Protein AF-A0A6N4X894-F1 (afdb_monomer_lite)

Foldseek 3Di:
DDKDKDQWDKDDDPLVVVDQIWIWMDINNRIDTDRPPLSVDSDPVVSVVVRVVVSVVVRVCVVVVDDVPVPPLPQPFDAPLVLLVQLLVLVVVPDDPVVNVVLVVLSVLLQVLCVVVVSRPPTLVNAALVNVVVSLVVSCVVVVDDPVVSVSSLVSLLSSLVSSCVVSSPPRSVNSVDDDPDDDDVVVVVVVVVVVVVVVVVVVVVVVVVD

Structure (mmCIF, N/CA/C/O backbone):
data_AF-A0A6N4X894-F1
#
_entry.id   AF-A0A6N4X894-F1
#
loop_
_atom_site.group_PDB
_atom_site.id
_atom_site.type_symbol
_atom_site.label_atom_id
_atom_site.label_alt_id
_atom_site.label_comp_id
_atom_site.label_asym_id
_atom_site.label_entity_id
_atom_site.label_seq_id
_atom_site.pdbx_PDB_ins_code
_atom_site.Cartn_x
_atom_site.Cartn_y
_atom_site.Cartn_z
_atom_site.occupancy
_atom_site.B_iso_or_equiv
_atom_site.auth_seq_id
_atom_site.auth_comp_id
_atom_site.auth_asym_id
_atom_site.auth_atom_id
_atom_site.pdbx_PDB_model_num
ATOM 1 N N . MET A 1 1 ? 12.050 -27.276 -8.556 1.00 59.62 1 MET A N 1
ATOM 2 C CA . MET A 1 1 ? 11.808 -27.090 -10.006 1.00 59.62 1 MET A CA 1
ATOM 3 C C . MET A 1 1 ? 12.833 -26.094 -10.519 1.00 59.62 1 MET A C 1
ATOM 5 O O . MET A 1 1 ? 13.038 -25.090 -9.848 1.00 59.62 1 MET A O 1
ATOM 9 N N . LYS A 1 2 ? 13.526 -26.376 -11.628 1.00 77.88 2 LYS A N 1
ATOM 10 C CA . LYS A 1 2 ? 14.445 -25.399 -12.234 1.00 77.88 2 LYS A CA 1
ATOM 11 C C . LYS A 1 2 ? 13.613 -24.365 -12.995 1.00 77.88 2 LYS A C 1
ATOM 13 O O . LYS A 1 2 ? 12.716 -24.753 -13.738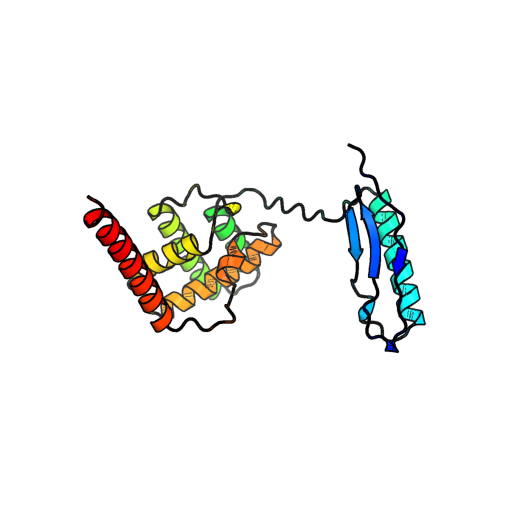 1.00 77.88 2 LYS A O 1
ATOM 18 N N . ASN A 1 3 ? 13.887 -23.079 -12.785 1.00 86.75 3 ASN A N 1
ATOM 19 C CA . ASN A 1 3 ? 13.256 -22.021 -13.571 1.00 86.75 3 ASN A CA 1
ATOM 20 C C . ASN A 1 3 ? 13.741 -22.108 -15.025 1.00 86.75 3 ASN A C 1
ATOM 22 O O . ASN A 1 3 ? 14.925 -22.343 -15.260 1.00 86.75 3 ASN A O 1
ATOM 26 N N . SER A 1 4 ? 12.841 -21.906 -15.984 1.00 91.25 4 SER A N 1
ATOM 27 C CA . SER A 1 4 ? 13.147 -21.842 -17.413 1.00 91.25 4 SER A CA 1
ATOM 28 C C . SER A 1 4 ? 12.850 -20.448 -17.953 1.00 91.25 4 SER A C 1
ATOM 30 O O . SER A 1 4 ? 11.891 -19.798 -17.537 1.00 91.25 4 SER A O 1
ATOM 32 N N . TRP A 1 5 ? 13.669 -19.955 -18.878 1.00 95.06 5 TRP A N 1
ATOM 33 C CA . TRP A 1 5 ? 13.462 -18.640 -19.476 1.00 95.06 5 TRP A CA 1
ATOM 34 C C . TRP A 1 5 ? 14.029 -18.555 -20.894 1.00 95.06 5 TRP A C 1
ATOM 36 O O . TRP A 1 5 ? 14.842 -19.381 -21.299 1.00 95.06 5 TRP A O 1
ATOM 46 N N . THR A 1 6 ? 13.563 -17.572 -21.668 1.00 95.50 6 THR A N 1
ATOM 47 C CA . THR A 1 6 ? 14.071 -17.282 -23.020 1.00 95.50 6 THR A CA 1
ATOM 48 C C . THR A 1 6 ? 14.973 -16.058 -23.011 1.00 95.50 6 THR A C 1
ATOM 50 O O . THR A 1 6 ? 14.754 -15.144 -22.221 1.00 95.50 6 THR A O 1
ATOM 53 N N . ILE A 1 7 ? 15.909 -15.984 -23.956 1.00 95.62 7 ILE A N 1
ATOM 54 C CA . ILE A 1 7 ? 16.779 -14.814 -24.140 1.00 95.62 7 ILE A CA 1
ATOM 55 C C . ILE A 1 7 ? 15.919 -13.543 -24.315 1.00 95.62 7 ILE A C 1
ATOM 57 O O . ILE A 1 7 ? 15.027 -13.554 -25.173 1.00 95.62 7 ILE A O 1
ATOM 61 N N . PRO A 1 8 ? 16.149 -12.479 -23.519 1.00 96.50 8 PRO A N 1
ATOM 62 C CA . PRO A 1 8 ? 15.481 -11.192 -23.683 1.00 96.50 8 PRO A CA 1
ATOM 63 C C . PRO A 1 8 ? 15.699 -10.575 -25.061 1.00 96.50 8 PRO A C 1
ATOM 65 O O . PRO A 1 8 ? 16.804 -10.591 -25.594 1.00 96.50 8 PRO A O 1
ATOM 68 N N . LYS A 1 9 ? 14.625 -10.037 -25.643 1.00 96.62 9 LYS A N 1
ATOM 69 C CA . LYS A 1 9 ? 14.620 -9.439 -26.983 1.00 96.62 9 LYS A CA 1
ATOM 70 C C . LYS A 1 9 ? 13.983 -8.061 -26.955 1.00 96.62 9 LYS A C 1
ATOM 72 O O . LYS A 1 9 ? 12.946 -7.862 -26.322 1.00 96.62 9 LYS A O 1
ATOM 77 N N . VAL A 1 10 ? 14.572 -7.126 -27.689 1.00 96.31 10 VAL A N 1
ATOM 78 C CA . VAL A 1 10 ? 14.024 -5.780 -27.866 1.00 96.31 10 VAL A CA 1
ATOM 79 C C . VAL A 1 10 ? 12.897 -5.815 -28.895 1.00 96.31 10 VAL A C 1
ATOM 81 O O . VAL A 1 10 ? 13.019 -6.415 -29.963 1.00 96.31 10 VAL A O 1
ATOM 84 N N . LYS A 1 11 ? 11.784 -5.154 -28.579 1.00 95.06 11 LYS A N 1
ATOM 85 C CA . LYS A 1 11 ? 10.759 -4.775 -29.545 1.00 95.06 11 LYS A CA 1
ATOM 86 C C . LYS A 1 11 ? 10.790 -3.258 -29.710 1.00 95.06 11 LYS A C 1
ATOM 88 O O . LYS A 1 11 ? 10.384 -2.530 -28.804 1.00 95.06 11 LYS A O 1
ATOM 93 N N . SER A 1 12 ? 11.267 -2.818 -30.869 1.00 92.06 12 SER A N 1
ATOM 94 C CA . SER A 1 12 ? 11.297 -1.418 -31.286 1.00 92.06 12 SER A CA 1
ATOM 95 C C . SER A 1 12 ? 10.165 -1.098 -32.267 1.00 92.06 12 SER A C 1
ATOM 97 O O . SER A 1 12 ? 9.583 -1.986 -32.899 1.00 92.06 12 SER A O 1
ATOM 99 N N . TYR A 1 13 ? 9.856 0.192 -32.371 1.00 91.31 13 TYR A N 1
ATOM 100 C CA . TYR A 1 13 ? 8.891 0.769 -33.304 1.00 91.31 13 TYR A CA 1
ATOM 101 C C . TYR A 1 13 ? 9.439 2.094 -33.858 1.00 91.31 13 TYR A C 1
ATOM 103 O O . TYR A 1 13 ? 10.195 2.763 -33.148 1.00 91.31 13 TYR A O 1
ATOM 111 N N . PRO A 1 14 ? 9.052 2.519 -35.074 1.00 88.81 14 PRO A N 1
ATOM 112 C CA . PRO A 1 14 ? 9.381 3.858 -35.560 1.00 88.81 14 PRO A CA 1
ATOM 113 C C . PRO A 1 14 ? 8.863 4.934 -34.596 1.00 88.81 14 PRO A C 1
ATOM 115 O O . PRO A 1 14 ? 7.769 4.785 -34.042 1.00 88.81 14 PRO A O 1
ATOM 118 N N . LEU A 1 15 ? 9.630 6.013 -34.401 1.00 85.62 15 LEU A N 1
ATOM 119 C CA . LEU A 1 15 ? 9.291 7.077 -33.441 1.00 85.62 15 LEU A CA 1
ATOM 120 C C . LEU A 1 15 ? 7.934 7.735 -33.743 1.00 85.62 15 LEU A C 1
ATOM 122 O O . LEU A 1 15 ? 7.209 8.085 -32.819 1.00 85.62 15 LEU A O 1
ATOM 126 N N . GLU A 1 16 ? 7.566 7.803 -35.021 1.00 85.06 16 GLU A N 1
ATOM 127 C CA . GLU A 1 16 ? 6.305 8.364 -35.527 1.00 85.06 16 GLU A CA 1
ATOM 128 C C . GLU A 1 16 ? 5.059 7.589 -35.081 1.00 85.06 16 GLU A C 1
ATOM 130 O O . GLU A 1 16 ? 3.953 8.114 -35.096 1.00 85.06 16 GLU A O 1
ATOM 135 N N . THR A 1 17 ? 5.216 6.322 -34.685 1.00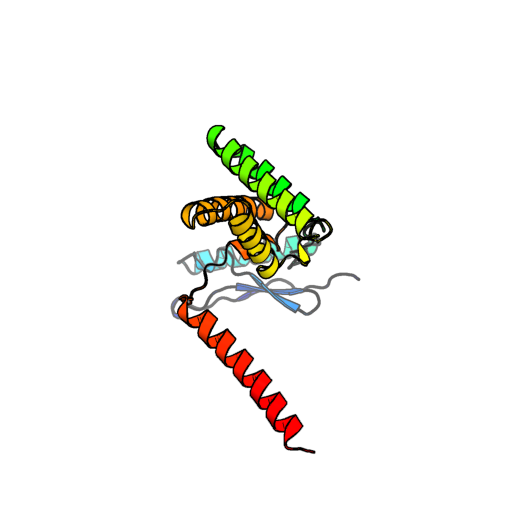 82.88 17 THR A N 1
ATOM 136 C CA . THR A 1 17 ? 4.072 5.459 -34.357 1.00 82.88 17 THR A CA 1
ATOM 137 C C . THR A 1 17 ? 3.569 5.618 -32.922 1.00 82.88 17 THR A C 1
ATOM 139 O O . THR A 1 17 ? 2.608 4.942 -32.561 1.00 82.88 17 THR A O 1
ATOM 142 N N . GLU A 1 18 ? 4.245 6.424 -32.091 1.00 81.38 18 GLU A N 1
ATOM 143 C CA . GLU A 1 18 ? 3.981 6.618 -30.648 1.00 81.38 18 GLU A CA 1
ATOM 144 C C . GLU A 1 18 ? 3.906 5.318 -29.816 1.00 81.38 18 GLU A C 1
ATOM 146 O O . GLU A 1 18 ? 3.523 5.315 -28.645 1.00 81.38 18 GLU A O 1
ATOM 151 N N . LYS A 1 19 ? 4.304 4.177 -30.393 1.00 89.00 19 LYS A N 1
ATOM 152 C CA . LYS A 1 19 ? 4.276 2.881 -29.717 1.00 89.00 19 LYS A CA 1
ATOM 153 C C . LYS A 1 19 ? 5.447 2.759 -28.756 1.00 89.00 19 LYS A C 1
ATOM 155 O O . LYS A 1 19 ? 6.605 2.977 -29.111 1.00 89.00 19 LYS A O 1
ATOM 160 N N . GLU A 1 20 ? 5.138 2.316 -27.543 1.00 91.25 20 GLU A N 1
ATOM 161 C CA . GLU A 1 20 ? 6.144 2.072 -26.516 1.00 91.25 20 GLU A CA 1
ATOM 162 C C . GLU A 1 20 ? 7.044 0.888 -26.882 1.00 91.25 20 GLU A C 1
ATOM 164 O O . GLU A 1 20 ? 6.580 -0.216 -27.182 1.00 91.25 20 GLU A O 1
ATOM 169 N N . TRP A 1 21 ? 8.348 1.110 -26.779 1.00 95.00 21 TRP A N 1
ATOM 170 C CA . TRP A 1 21 ? 9.366 0.079 -26.864 1.00 95.00 21 TRP A CA 1
ATOM 171 C C . TRP A 1 21 ? 9.377 -0.736 -25.576 1.00 95.00 21 TRP A C 1
ATOM 173 O O . TRP A 1 21 ? 9.013 -0.251 -24.496 1.00 95.00 21 TRP A O 1
ATOM 183 N N . TYR A 1 22 ? 9.793 -1.992 -25.690 1.00 94.31 22 TYR A N 1
ATOM 184 C CA . TYR A 1 22 ? 9.926 -2.887 -24.549 1.00 94.31 22 TYR A CA 1
ATOM 185 C C . TYR A 1 22 ? 10.933 -3.995 -24.820 1.00 94.31 22 TYR A C 1
ATOM 187 O O . TYR A 1 22 ? 11.112 -4.435 -25.954 1.00 94.31 22 TYR A O 1
ATOM 195 N N . VAL A 1 23 ? 11.534 -4.501 -23.749 1.00 95.62 23 VAL A N 1
ATOM 196 C CA . VAL A 1 23 ? 12.257 -5.771 -23.765 1.00 95.62 23 VAL A CA 1
ATOM 197 C C . VAL A 1 23 ? 11.308 -6.866 -23.304 1.00 95.62 23 VAL A C 1
ATOM 199 O O . VAL A 1 23 ? 10.625 -6.710 -22.289 1.00 95.62 23 VAL A O 1
ATOM 202 N N . TRP A 1 24 ? 11.243 -7.969 -24.043 1.00 95.50 24 TRP A N 1
ATOM 203 C CA . TRP A 1 24 ? 10.386 -9.100 -23.711 1.00 95.50 24 TRP A CA 1
ATOM 204 C C . TRP A 1 24 ? 11.157 -10.409 -23.604 1.00 95.50 24 TRP A C 1
ATOM 206 O O . TRP A 1 24 ? 12.164 -10.621 -24.274 1.00 95.50 24 TRP A O 1
ATOM 216 N N . PHE A 1 25 ? 10.653 -11.301 -22.759 1.00 95.94 25 PHE A N 1
ATOM 217 C CA . PHE A 1 25 ? 11.127 -12.674 -22.612 1.00 95.94 25 PHE A CA 1
ATOM 218 C C . PHE A 1 25 ? 10.033 -13.533 -21.978 1.00 95.94 25 PHE A C 1
ATOM 220 O O . PHE A 1 25 ? 9.057 -13.014 -21.437 1.00 95.94 25 PHE A O 1
ATOM 227 N N . ARG A 1 26 ? 10.175 -14.856 -22.033 1.00 93.06 26 ARG A N 1
ATOM 228 C CA . ARG A 1 26 ? 9.339 -15.791 -21.280 1.00 93.06 26 ARG A CA 1
ATOM 229 C C . ARG A 1 26 ? 10.087 -16.276 -20.050 1.00 93.06 26 ARG A C 1
ATOM 231 O O . ARG A 1 26 ? 11.270 -16.575 -20.142 1.00 93.06 26 ARG A O 1
ATOM 238 N N . PHE A 1 27 ? 9.383 -16.393 -18.934 1.00 92.81 27 PHE A N 1
ATOM 239 C CA . PHE A 1 27 ? 9.864 -17.002 -17.699 1.00 92.81 27 PHE A CA 1
ATOM 240 C C . PHE A 1 27 ? 8.829 -18.017 -17.220 1.00 92.81 27 PHE A C 1
ATOM 242 O O . PHE A 1 27 ? 7.666 -17.664 -17.033 1.00 92.81 27 PHE A O 1
ATOM 249 N N . ASN A 1 28 ? 9.223 -19.282 -17.083 1.00 91.00 28 ASN A N 1
ATOM 250 C CA . ASN A 1 28 ? 8.347 -20.418 -16.792 1.00 91.00 28 ASN A CA 1
ATOM 251 C C . ASN A 1 28 ? 7.096 -20.440 -17.698 1.00 91.00 28 ASN A C 1
ATOM 253 O O . ASN A 1 28 ? 5.974 -20.622 -17.239 1.00 91.00 28 ASN A O 1
ATOM 257 N N . GLY A 1 29 ? 7.284 -20.173 -18.997 1.00 86.69 29 GLY A N 1
ATOM 258 C CA . GLY A 1 29 ? 6.209 -20.104 -19.997 1.00 86.69 29 GLY A CA 1
ATOM 259 C C . GLY A 1 29 ? 5.428 -18.781 -20.041 1.00 86.69 29 GLY A C 1
ATOM 260 O O . GLY A 1 29 ? 4.788 -18.497 -21.057 1.00 86.69 29 GLY A O 1
ATOM 261 N N . VAL A 1 30 ? 5.537 -17.931 -19.015 1.00 87.31 30 VAL A N 1
ATOM 262 C CA . VAL A 1 30 ? 4.815 -16.653 -18.896 1.00 87.31 30 VAL A CA 1
ATOM 263 C C . VAL A 1 30 ? 5.578 -15.525 -19.584 1.00 87.31 30 VAL A C 1
ATOM 265 O O . VAL A 1 30 ? 6.768 -15.338 -19.345 1.00 87.31 30 VAL A O 1
ATOM 268 N N . LEU A 1 31 ? 4.888 -14.740 -20.411 1.00 92.44 31 LEU A N 1
ATOM 269 C CA . LEU A 1 31 ? 5.467 -13.590 -21.104 1.00 92.44 31 LEU A CA 1
ATOM 270 C C . LEU A 1 31 ? 5.693 -12.410 -20.141 1.00 92.44 31 LEU A C 1
ATOM 272 O O . LEU A 1 31 ? 4.819 -12.068 -19.343 1.00 92.44 31 LEU A O 1
ATOM 276 N N . LYS A 1 32 ? 6.868 -11.786 -20.228 1.00 92.19 32 LYS A N 1
ATOM 277 C CA . LYS A 1 32 ? 7.293 -10.632 -19.431 1.00 92.19 32 LYS A CA 1
ATOM 278 C C . LYS A 1 32 ? 7.678 -9.477 -20.336 1.00 92.19 32 LYS A C 1
ATOM 280 O O . LYS A 1 32 ? 8.275 -9.692 -21.387 1.00 92.19 32 LYS A O 1
ATOM 285 N N . PHE A 1 33 ? 7.354 -8.266 -19.890 1.00 91.94 33 PHE A N 1
ATOM 286 C CA . PHE A 1 33 ? 7.655 -7.015 -20.580 1.00 91.94 33 PHE A CA 1
ATOM 287 C C . PHE A 1 33 ? 8.340 -6.051 -19.616 1.00 91.94 33 PHE A C 1
ATOM 289 O O . PHE A 1 33 ? 7.843 -5.819 -18.514 1.00 91.94 33 PHE A O 1
ATOM 296 N N . VAL A 1 34 ? 9.449 -5.455 -20.043 1.00 88.94 34 VAL A N 1
ATOM 297 C CA . VAL A 1 34 ? 10.184 -4.437 -19.290 1.00 88.94 34 VAL A CA 1
ATOM 298 C C . VAL A 1 34 ? 10.275 -3.180 -20.150 1.00 88.94 34 VAL A C 1
ATOM 300 O O . VAL A 1 34 ? 10.810 -3.215 -21.254 1.00 88.94 34 VAL A O 1
ATOM 303 N N . LYS A 1 35 ? 9.707 -2.077 -19.648 1.00 89.44 35 LYS A N 1
ATOM 304 C CA . LYS A 1 35 ? 9.587 -0.780 -20.349 1.00 89.44 35 LYS A CA 1
ATOM 305 C C . LYS A 1 35 ? 10.410 0.343 -19.708 1.00 89.44 35 LYS A C 1
ATOM 307 O O . LYS A 1 35 ? 10.278 1.507 -20.079 1.00 89.44 35 LYS A O 1
ATOM 312 N N . THR A 1 36 ? 11.170 0.027 -18.665 1.00 80.38 36 THR A N 1
ATOM 313 C CA . THR A 1 36 ? 11.753 1.020 -17.759 1.00 80.38 36 THR A CA 1
ATOM 314 C C . THR A 1 36 ? 12.779 1.893 -18.480 1.00 80.38 36 THR A C 1
ATOM 316 O O . THR A 1 36 ? 13.739 1.375 -19.031 1.00 80.38 36 THR A O 1
ATOM 319 N N . GLY A 1 37 ? 12.590 3.216 -18.453 1.00 79.56 37 GLY A N 1
ATOM 320 C CA . GLY A 1 37 ? 13.583 4.204 -18.904 1.00 79.56 37 GLY A CA 1
ATOM 321 C C . GLY A 1 37 ? 13.645 4.434 -20.417 1.00 79.56 37 GLY A C 1
ATOM 322 O O . GLY A 1 37 ? 13.647 5.586 -20.839 1.00 79.56 37 GLY A O 1
ATOM 323 N N . ILE A 1 38 ? 13.579 3.372 -21.221 1.00 88.81 38 ILE A N 1
ATOM 324 C CA . ILE A 1 38 ? 13.799 3.411 -22.680 1.00 88.81 38 ILE A CA 1
ATOM 325 C C . ILE A 1 38 ? 12.883 4.394 -23.429 1.00 88.81 38 ILE A C 1
ATOM 327 O O . ILE A 1 38 ? 13.331 5.127 -24.301 1.00 88.81 38 ILE A O 1
ATOM 331 N N . ASN A 1 39 ? 11.604 4.493 -23.054 1.00 89.31 39 ASN A N 1
ATOM 332 C CA . ASN A 1 39 ? 10.640 5.340 -23.772 1.00 89.31 39 ASN A CA 1
ATOM 333 C C . ASN A 1 39 ? 10.809 6.848 -23.514 1.00 89.31 39 ASN A C 1
ATOM 335 O O . ASN A 1 39 ? 10.112 7.647 -24.129 1.00 89.31 39 ASN A O 1
ATOM 339 N N . LYS A 1 40 ? 11.720 7.249 -22.617 1.00 90.19 40 LYS A N 1
ATOM 340 C CA . LYS A 1 40 ? 12.027 8.663 -22.345 1.00 90.19 40 LYS A CA 1
ATOM 341 C C . LYS A 1 40 ? 13.093 9.237 -23.280 1.00 90.19 40 LYS A C 1
ATOM 343 O O . LYS A 1 40 ? 13.229 10.452 -23.345 1.00 90.19 40 LYS A O 1
ATOM 348 N N . ILE A 1 41 ? 13.848 8.381 -23.968 1.00 89.06 41 ILE A N 1
ATOM 349 C CA . ILE A 1 41 ? 14.963 8.785 -24.830 1.00 89.06 41 ILE A CA 1
ATOM 350 C C . ILE A 1 41 ? 14.394 9.183 -26.193 1.00 89.06 41 ILE A C 1
ATOM 352 O O . ILE A 1 41 ? 13.836 8.315 -26.857 1.00 89.06 41 ILE A O 1
ATOM 356 N N . PRO A 1 42 ? 14.464 10.447 -26.636 1.00 88.06 42 PRO A N 1
ATOM 357 C CA . PRO A 1 42 ? 13.819 10.880 -27.878 1.00 88.06 42 PRO A CA 1
ATOM 358 C C . PRO A 1 42 ? 14.525 10.353 -29.137 1.00 88.06 42 PRO A C 1
ATOM 360 O O . PRO A 1 42 ? 13.866 10.106 -30.142 1.00 88.06 42 PRO A O 1
ATOM 363 N N . ASN A 1 43 ? 15.844 10.149 -29.079 1.00 94.00 43 ASN A N 1
ATOM 364 C CA . ASN A 1 43 ? 16.654 9.705 -30.208 1.00 94.00 43 ASN A CA 1
ATOM 365 C C . ASN A 1 43 ? 16.506 8.191 -30.444 1.00 94.00 43 ASN A C 1
ATOM 367 O O . ASN A 1 43 ? 16.620 7.397 -29.513 1.00 94.00 43 ASN A O 1
ATOM 371 N N . TYR A 1 44 ? 16.274 7.784 -31.697 1.00 92.12 44 TYR A N 1
ATOM 372 C CA . TYR A 1 44 ? 16.111 6.375 -32.071 1.00 92.12 44 TYR A CA 1
ATOM 373 C C . TYR A 1 44 ? 17.362 5.533 -31.783 1.00 92.12 44 TYR A C 1
ATOM 375 O O . TYR A 1 44 ? 17.244 4.435 -31.242 1.00 92.12 44 TYR A O 1
ATOM 383 N N . SER A 1 45 ? 18.544 6.041 -32.142 1.00 92.25 45 SER A N 1
ATOM 384 C CA . SER A 1 45 ? 19.814 5.321 -32.003 1.00 92.25 45 SER A CA 1
ATOM 385 C C . SER A 1 45 ? 20.152 5.097 -30.533 1.00 92.25 45 SER A C 1
ATOM 387 O O . SER A 1 45 ? 20.374 3.964 -30.118 1.00 92.25 45 SER A O 1
ATOM 389 N N . GLU A 1 46 ? 20.086 6.160 -29.730 1.00 92.19 46 GLU A N 1
ATOM 390 C CA . GLU A 1 46 ? 20.330 6.095 -28.282 1.00 92.19 46 GLU A CA 1
ATOM 391 C C . GLU A 1 46 ? 19.296 5.203 -27.580 1.00 92.19 46 GLU A C 1
ATOM 393 O O . GLU A 1 46 ? 19.627 4.408 -26.704 1.00 92.19 46 GLU A O 1
ATOM 398 N N . ARG A 1 47 ? 18.022 5.278 -27.996 1.00 93.12 47 ARG A N 1
ATOM 399 C CA . ARG A 1 47 ? 16.961 4.421 -27.451 1.00 93.12 47 ARG A CA 1
ATOM 400 C C . ARG A 1 47 ? 17.212 2.944 -27.762 1.00 93.12 47 ARG A C 1
ATOM 402 O O . ARG A 1 47 ? 16.893 2.091 -26.934 1.00 93.12 47 ARG A O 1
ATOM 409 N N . LEU A 1 48 ? 17.741 2.632 -28.945 1.00 94.12 48 LEU A N 1
ATOM 410 C CA . LEU A 1 48 ? 18.081 1.270 -29.353 1.00 94.12 48 LEU A CA 1
ATOM 411 C C . LEU A 1 48 ? 19.277 0.721 -28.585 1.00 94.12 48 LEU A C 1
ATOM 413 O O . LEU A 1 48 ? 19.218 -0.422 -28.134 1.00 94.12 48 LEU A O 1
ATOM 417 N N . GLU A 1 49 ? 20.312 1.531 -28.396 1.00 92.44 49 GLU A N 1
ATOM 418 C CA . GLU A 1 49 ? 21.468 1.183 -27.573 1.00 92.44 49 GLU A CA 1
ATOM 419 C C . GLU A 1 49 ? 21.042 0.868 -26.132 1.00 92.44 49 GLU A C 1
ATOM 421 O O . GLU A 1 49 ? 21.275 -0.242 -25.650 1.00 92.44 49 GLU A O 1
ATOM 426 N N . GLU A 1 50 ? 20.287 1.767 -25.495 1.00 90.88 50 GLU A N 1
ATOM 427 C CA . GLU A 1 50 ? 19.789 1.571 -24.128 1.00 90.88 50 GLU A CA 1
ATOM 428 C C . GLU A 1 50 ? 18.873 0.339 -24.014 1.00 90.88 50 GLU A C 1
ATOM 430 O O . GLU A 1 50 ? 18.924 -0.417 -23.041 1.00 90.88 50 GLU A O 1
ATOM 435 N N . ALA A 1 51 ? 18.025 0.095 -25.019 1.00 92.00 51 ALA A N 1
ATOM 436 C CA . ALA A 1 51 ? 17.148 -1.071 -25.028 1.00 92.00 51 ALA A CA 1
ATOM 437 C C . ALA A 1 51 ? 17.927 -2.392 -25.149 1.00 92.00 51 ALA A C 1
ATOM 439 O O . ALA A 1 51 ? 17.538 -3.384 -24.523 1.00 92.00 51 ALA A O 1
ATOM 440 N N . ASN A 1 52 ? 19.017 -2.413 -25.920 1.00 93.56 52 ASN A N 1
ATOM 441 C CA . ASN A 1 52 ? 19.897 -3.575 -26.029 1.00 93.56 52 ASN A CA 1
ATOM 442 C C . ASN A 1 52 ? 20.668 -3.813 -24.726 1.00 93.56 52 ASN A C 1
ATOM 444 O O . ASN A 1 52 ? 20.646 -4.935 -24.219 1.00 93.56 52 ASN A O 1
ATOM 448 N N . LEU A 1 53 ? 21.233 -2.762 -24.121 1.00 90.50 53 LEU A N 1
ATOM 449 C CA . LEU A 1 53 ? 21.877 -2.842 -22.804 1.00 90.50 53 LEU A CA 1
ATOM 450 C C . LEU A 1 53 ? 20.915 -3.395 -21.745 1.00 90.50 53 LEU A C 1
ATOM 452 O O . LEU A 1 53 ? 21.260 -4.286 -20.967 1.00 90.50 53 LEU A O 1
ATOM 456 N N . LEU A 1 54 ? 19.658 -2.941 -21.751 1.00 90.38 54 LEU A N 1
ATOM 457 C CA . LEU A 1 54 ? 18.626 -3.463 -20.858 1.00 90.38 54 LEU A CA 1
ATOM 458 C C . LEU A 1 54 ? 18.371 -4.964 -21.077 1.00 90.38 54 LEU A C 1
ATOM 460 O O . LEU A 1 54 ? 18.164 -5.699 -20.108 1.00 90.38 54 LEU A O 1
ATOM 464 N N . ALA A 1 55 ? 18.374 -5.436 -22.326 1.00 93.50 55 ALA A N 1
ATOM 465 C CA . ALA A 1 55 ? 18.209 -6.854 -22.637 1.00 93.50 55 ALA A CA 1
ATOM 466 C C . ALA A 1 55 ? 19.385 -7.703 -22.124 1.00 93.50 55 ALA A C 1
ATOM 468 O O . ALA A 1 55 ? 19.150 -8.774 -21.557 1.00 93.50 55 ALA A O 1
ATOM 469 N N . GLU A 1 56 ? 20.618 -7.211 -22.246 1.00 92.00 56 GLU A N 1
ATOM 470 C CA . GLU A 1 56 ? 21.820 -7.866 -21.718 1.00 92.00 56 GLU A CA 1
ATOM 471 C C . GLU A 1 56 ? 21.808 -7.943 -20.191 1.00 92.00 56 GLU A C 1
ATOM 473 O O . GLU A 1 56 ? 21.970 -9.023 -19.622 1.00 92.00 56 GLU A O 1
ATOM 478 N N . VAL A 1 57 ? 21.500 -6.833 -19.516 1.00 91.00 57 VAL A N 1
ATOM 479 C CA . VAL A 1 57 ? 21.380 -6.793 -18.052 1.00 91.00 57 VAL A CA 1
ATOM 480 C C . VAL A 1 57 ? 20.297 -7.758 -17.561 1.00 91.00 57 VAL A C 1
ATOM 482 O O . VAL A 1 57 ? 20.469 -8.441 -16.550 1.00 91.00 57 VAL A O 1
ATOM 485 N N . LEU A 1 58 ? 19.158 -7.837 -18.256 1.00 90.56 58 LEU A N 1
ATOM 486 C CA . LEU A 1 58 ? 18.094 -8.783 -17.910 1.00 90.56 58 LEU A CA 1
ATOM 487 C C . LEU A 1 58 ? 18.537 -10.233 -18.105 1.00 90.56 58 LEU A C 1
ATOM 489 O O . LEU A 1 58 ? 18.211 -11.073 -17.266 1.00 90.56 58 LEU A O 1
ATOM 493 N N . LYS A 1 59 ? 19.290 -10.524 -19.168 1.00 94.19 59 LYS A N 1
ATOM 494 C CA . LYS A 1 59 ? 19.857 -11.851 -19.420 1.00 94.19 59 LYS A CA 1
ATOM 495 C C . LYS A 1 59 ? 20.810 -12.254 -18.294 1.00 94.19 59 LYS A C 1
ATOM 497 O O . LYS A 1 59 ? 20.601 -13.296 -17.681 1.00 94.19 59 LYS A O 1
ATOM 502 N N . GLU A 1 60 ? 21.772 -11.399 -17.958 1.00 91.19 60 GLU A N 1
ATOM 503 C CA . GLU A 1 60 ? 22.738 -11.652 -16.882 1.00 91.19 60 GLU A CA 1
ATOM 504 C C . GLU A 1 60 ? 22.029 -11.879 -15.536 1.00 91.19 60 GLU A C 1
ATOM 506 O O . GLU A 1 60 ? 22.368 -12.778 -14.766 1.00 91.19 60 GLU A O 1
ATOM 511 N N . ARG A 1 61 ? 20.983 -11.095 -15.246 1.00 87.56 61 ARG A N 1
ATOM 512 C CA . ARG A 1 61 ? 20.167 -11.283 -14.039 1.00 87.56 61 ARG A CA 1
ATOM 513 C C . ARG A 1 61 ? 19.483 -12.646 -14.020 1.00 87.56 61 ARG A C 1
ATOM 515 O O . ARG A 1 61 ? 19.515 -13.315 -12.988 1.00 87.56 61 ARG A O 1
ATOM 522 N N . LEU A 1 62 ? 18.863 -13.055 -15.126 1.00 90.88 62 LEU A N 1
ATOM 523 C CA . LEU A 1 62 ? 18.194 -14.354 -15.244 1.00 90.88 62 LEU A CA 1
ATOM 524 C C . LEU A 1 62 ? 19.180 -15.522 -15.076 1.00 90.88 62 LEU A C 1
ATOM 526 O O . LEU A 1 62 ? 18.851 -16.504 -14.410 1.00 90.88 62 LEU A O 1
ATOM 530 N N . GLU A 1 63 ? 20.397 -15.394 -15.609 1.00 91.25 63 GLU A N 1
ATOM 531 C CA . GLU A 1 63 ? 21.494 -16.357 -15.426 1.00 91.25 63 GLU A CA 1
ATOM 532 C C . GLU A 1 63 ? 21.937 -16.449 -13.961 1.00 91.25 63 GLU A C 1
ATOM 534 O O . GLU A 1 63 ? 22.120 -17.545 -13.435 1.00 91.25 63 GLU A O 1
ATOM 539 N N . LYS A 1 64 ? 21.991 -15.311 -13.258 1.00 88.62 64 LYS A N 1
ATOM 540 C CA . LYS A 1 64 ? 22.248 -15.231 -11.808 1.00 88.62 64 LYS A CA 1
ATOM 541 C C . LYS A 1 64 ? 21.079 -15.715 -10.937 1.00 88.62 64 LYS A C 1
ATOM 543 O O . LYS A 1 64 ? 21.131 -15.594 -9.714 1.00 88.62 64 LYS A O 1
ATOM 548 N N . GLY A 1 65 ? 20.014 -16.254 -11.533 1.00 85.00 65 GLY A N 1
ATOM 549 C CA . GLY A 1 65 ? 18.866 -16.794 -10.806 1.00 85.00 65 GLY A CA 1
ATOM 550 C C . GLY A 1 65 ? 17.851 -15.743 -10.354 1.00 85.00 65 GLY A C 1
ATOM 551 O O . GLY A 1 65 ? 17.025 -16.021 -9.482 1.00 85.00 65 GLY A O 1
ATOM 552 N N . TRP A 1 66 ? 17.873 -14.540 -10.934 1.00 84.38 66 TRP A N 1
ATOM 553 C CA . TRP A 1 66 ? 16.813 -13.559 -10.721 1.00 84.38 66 TRP A CA 1
ATOM 554 C C . TRP A 1 66 ? 15.472 -14.098 -11.229 1.00 84.38 66 TRP A C 1
ATOM 556 O O . TRP A 1 66 ? 15.356 -14.587 -12.352 1.00 84.38 66 TRP A O 1
ATOM 566 N N . VAL A 1 67 ? 14.438 -13.970 -10.399 1.00 84.31 67 VAL A N 1
ATOM 567 C CA . VAL A 1 67 ? 13.062 -14.330 -10.744 1.00 84.31 67 VAL A CA 1
ATOM 568 C C . VAL A 1 67 ? 12.307 -13.040 -11.087 1.00 84.31 67 VAL A C 1
ATOM 570 O O . VAL A 1 67 ? 12.104 -12.201 -10.204 1.00 84.31 67 VAL A O 1
ATOM 573 N N . PRO A 1 68 ? 11.874 -12.841 -12.340 1.00 75.81 68 PRO A N 1
ATOM 574 C CA . PRO A 1 68 ? 10.974 -11.753 -12.686 1.00 75.81 68 PRO A CA 1
ATOM 575 C C . PRO A 1 68 ? 9.650 -11.984 -11.973 1.00 75.81 68 PRO A C 1
ATOM 577 O O . PRO A 1 68 ? 9.118 -13.090 -11.993 1.00 75.81 68 PRO A O 1
ATOM 580 N N . ASP A 1 69 ? 9.129 -10.938 -11.345 1.00 67.94 69 ASP A N 1
ATOM 581 C CA . ASP A 1 69 ? 8.025 -10.996 -10.381 1.00 67.94 69 ASP A CA 1
ATOM 582 C C . ASP A 1 69 ? 8.388 -11.561 -9.001 1.00 67.94 69 ASP A C 1
ATOM 584 O O . ASP A 1 69 ? 7.485 -11.792 -8.195 1.00 67.94 69 ASP A O 1
ATOM 588 N N . ASN A 1 70 ? 9.674 -11.577 -8.618 1.00 47.84 70 ASN A N 1
ATOM 589 C CA . ASN A 1 70 ? 10.055 -11.464 -7.201 1.00 47.84 70 ASN A CA 1
ATOM 590 C C . ASN A 1 70 ? 9.657 -10.088 -6.612 1.00 47.84 70 ASN A C 1
ATOM 592 O O . ASN A 1 70 ? 10.326 -9.536 -5.746 1.00 47.84 70 ASN A O 1
ATOM 596 N N . SER A 1 71 ? 8.462 -9.584 -6.933 1.00 45.00 71 SER A N 1
ATOM 597 C CA . SER A 1 71 ? 7.585 -9.267 -5.823 1.00 45.00 71 SER A CA 1
ATOM 598 C C . SER A 1 71 ? 7.224 -10.595 -5.152 1.00 45.00 71 SER A C 1
ATOM 600 O O . SER A 1 71 ? 6.081 -11.054 -5.182 1.00 45.00 71 SER A O 1
ATOM 602 N N . THR A 1 72 ? 8.180 -11.194 -4.447 1.00 40.44 72 THR A N 1
ATOM 603 C CA . THR A 1 72 ? 7.850 -11.790 -3.171 1.00 40.44 72 THR A CA 1
ATOM 604 C C . THR A 1 72 ? 7.251 -10.637 -2.371 1.00 40.44 72 THR A C 1
ATOM 606 O O . THR A 1 72 ? 7.891 -9.992 -1.552 1.00 40.44 72 THR A O 1
ATOM 609 N N . LYS A 1 73 ? 5.954 -10.378 -2.590 1.00 46.41 73 LYS A N 1
ATOM 610 C CA . LYS A 1 73 ? 5.058 -9.760 -1.619 1.00 46.41 73 LYS A CA 1
ATOM 611 C C . LYS A 1 73 ? 4.873 -10.762 -0.480 1.00 46.41 73 LYS A C 1
ATOM 613 O O . LYS A 1 73 ? 3.760 -10.989 -0.024 1.00 46.41 73 LYS A O 1
ATOM 618 N N . ILE A 1 74 ? 5.964 -11.364 -0.013 1.00 44.72 74 ILE A N 1
ATOM 619 C CA . ILE A 1 74 ? 6.070 -11.877 1.333 1.00 44.72 74 ILE A CA 1
ATOM 620 C C . ILE A 1 74 ? 6.295 -10.612 2.150 1.00 44.72 74 ILE A C 1
ATOM 622 O O . ILE A 1 74 ? 7.386 -10.327 2.631 1.00 44.72 74 ILE A O 1
ATOM 626 N N . GLY A 1 75 ? 5.249 -9.788 2.248 1.00 54.59 75 GLY A N 1
ATOM 627 C CA . GLY A 1 75 ? 5.185 -8.929 3.407 1.00 54.59 75 GLY A CA 1
ATOM 628 C C . GLY A 1 75 ? 5.227 -9.883 4.580 1.00 54.59 75 GLY A C 1
ATOM 629 O O . GLY A 1 75 ? 4.426 -10.819 4.621 1.00 54.59 75 GLY A O 1
ATOM 630 N N . LYS A 1 76 ? 6.220 -9.712 5.454 1.00 58.47 76 LYS A N 1
ATOM 631 C CA . LYS A 1 76 ? 6.312 -10.453 6.708 1.00 58.47 76 LYS A CA 1
ATOM 632 C C . LYS A 1 76 ? 4.901 -10.509 7.292 1.00 58.47 76 LYS A C 1
ATOM 634 O O . LYS A 1 76 ? 4.296 -9.455 7.500 1.00 58.47 76 LYS A O 1
ATOM 639 N N . SER A 1 77 ? 4.349 -11.716 7.446 1.00 67.75 77 SER A N 1
ATOM 640 C CA . SER A 1 77 ? 3.035 -11.875 8.066 1.00 67.75 77 SER A CA 1
ATOM 641 C C . SER A 1 77 ? 3.166 -11.328 9.477 1.00 67.75 77 SER A C 1
ATOM 643 O O . SER A 1 77 ? 3.874 -11.895 10.306 1.00 67.75 77 SER A O 1
ATOM 645 N N . CYS A 1 78 ? 2.586 -10.160 9.704 1.00 79.75 78 CYS A N 1
ATOM 646 C CA . CYS A 1 78 ? 2.646 -9.464 10.973 1.00 79.75 78 CYS A CA 1
ATOM 647 C C . CYS A 1 78 ? 1.249 -9.001 11.354 1.00 79.75 78 CYS A C 1
ATOM 649 O O . CYS A 1 78 ? 0.333 -8.903 10.520 1.00 79.75 78 CYS A O 1
ATOM 651 N N . ARG A 1 79 ? 1.084 -8.727 12.641 1.00 89.12 79 ARG A N 1
ATOM 652 C CA . ARG A 1 79 ? -0.173 -8.203 13.165 1.00 89.12 79 ARG A CA 1
ATOM 653 C C . ARG A 1 79 ? -0.313 -6.734 12.795 1.00 89.12 79 ARG A C 1
ATOM 655 O O . ARG A 1 79 ? 0.672 -6.015 12.629 1.00 89.12 79 ARG A O 1
ATOM 662 N N . VAL A 1 80 ? -1.551 -6.257 12.708 1.00 87.25 80 VAL A N 1
ATOM 663 C CA . VAL A 1 80 ? -1.833 -4.848 12.374 1.00 87.25 80 VAL A CA 1
ATOM 664 C C . VAL A 1 80 ? -1.141 -3.890 13.349 1.00 87.25 80 VAL A C 1
ATOM 666 O O . VAL A 1 80 ? -0.566 -2.895 12.915 1.00 87.25 80 VAL A O 1
ATOM 669 N N . ILE A 1 81 ? -1.129 -4.219 14.645 1.00 90.75 81 ILE A N 1
ATOM 670 C CA . ILE A 1 81 ? -0.449 -3.424 15.681 1.00 90.75 81 ILE A CA 1
ATOM 671 C C . ILE A 1 81 ? 1.052 -3.310 15.389 1.00 90.75 81 ILE A C 1
ATOM 673 O O . ILE A 1 81 ? 1.604 -2.216 15.437 1.00 90.75 81 ILE A O 1
ATOM 677 N N . GLU A 1 82 ? 1.703 -4.419 15.040 1.00 88.19 82 GLU A N 1
ATOM 678 C CA . GLU A 1 82 ? 3.143 -4.453 14.757 1.00 88.19 82 GLU A CA 1
ATOM 679 C C . GLU A 1 82 ? 3.489 -3.598 13.537 1.00 88.19 82 GLU A C 1
ATOM 681 O O . GLU A 1 82 ? 4.449 -2.830 13.571 1.00 88.19 82 GLU A O 1
ATOM 686 N N . ALA A 1 83 ? 2.677 -3.670 12.479 1.00 87.56 83 ALA A N 1
ATOM 687 C CA . ALA A 1 83 ? 2.871 -2.845 11.290 1.00 87.56 83 ALA A CA 1
ATOM 688 C C . ALA A 1 83 ? 2.697 -1.347 11.568 1.00 87.56 83 ALA A C 1
ATOM 690 O O . ALA A 1 83 ? 3.458 -0.535 11.039 1.00 87.56 83 ALA A O 1
ATOM 691 N N . VAL A 1 84 ? 1.714 -0.971 12.391 1.00 88.56 84 VAL A N 1
ATOM 692 C CA . VAL A 1 84 ? 1.491 0.432 12.770 1.00 88.56 84 VAL A CA 1
ATOM 693 C C . VAL A 1 84 ? 2.651 0.949 13.621 1.00 88.56 84 VAL A C 1
ATOM 695 O O . VAL A 1 84 ? 3.181 2.018 13.318 1.00 88.56 84 VAL A O 1
ATOM 698 N N . SER A 1 85 ? 3.091 0.184 14.624 1.00 89.06 85 SER A N 1
ATOM 699 C CA . SER A 1 85 ? 4.247 0.539 15.457 1.00 89.06 85 SER A CA 1
ATOM 700 C C . SER A 1 85 ? 5.522 0.670 14.627 1.00 89.06 85 SER A C 1
ATOM 702 O O . SER A 1 85 ? 6.240 1.657 14.752 1.00 89.06 85 SER A O 1
ATOM 704 N N . TYR A 1 86 ? 5.771 -0.265 13.706 1.00 86.06 86 TYR A N 1
ATOM 705 C CA . TYR A 1 86 ? 6.917 -0.185 12.805 1.00 86.06 86 TYR A CA 1
ATOM 706 C C . TYR A 1 86 ? 6.865 1.066 11.919 1.00 86.06 86 TYR A C 1
ATOM 708 O O . TYR A 1 86 ? 7.847 1.799 11.821 1.00 86.06 86 TYR A O 1
ATOM 716 N N . GLY A 1 87 ? 5.716 1.350 11.293 1.00 85.19 87 GLY A N 1
ATOM 717 C CA . GLY A 1 87 ? 5.556 2.542 10.458 1.00 85.19 87 GLY A CA 1
ATOM 718 C C . GLY A 1 87 ? 5.763 3.844 11.238 1.00 85.19 87 GLY A C 1
ATOM 719 O O . GLY A 1 87 ? 6.278 4.819 10.689 1.00 85.19 87 GLY A O 1
ATOM 720 N N . PHE A 1 88 ? 5.391 3.859 12.519 1.00 88.69 88 PHE A N 1
ATOM 721 C CA . PHE A 1 88 ? 5.640 4.985 13.409 1.00 88.69 88 PHE A CA 1
ATOM 722 C C . PHE A 1 88 ? 7.132 5.164 13.712 1.00 88.69 88 PHE A C 1
ATOM 724 O O . PHE A 1 88 ? 7.632 6.276 13.547 1.00 88.69 88 PHE A O 1
ATOM 731 N N . GLU A 1 89 ? 7.855 4.093 14.051 1.00 86.75 89 GLU A N 1
ATOM 732 C CA . GLU A 1 89 ? 9.307 4.156 14.283 1.00 86.75 89 GLU A CA 1
ATOM 733 C C . GLU A 1 89 ? 10.059 4.655 13.044 1.00 86.75 89 GLU A C 1
ATOM 735 O O . GLU A 1 89 ? 10.920 5.526 13.150 1.00 86.75 89 GLU A O 1
ATOM 740 N N . GLN A 1 90 ? 9.666 4.212 11.845 1.00 81.62 90 GLN A N 1
ATOM 741 C CA . GLN A 1 90 ? 10.230 4.751 10.602 1.00 81.62 90 GLN A CA 1
ATOM 742 C C . GLN A 1 90 ? 9.939 6.247 10.444 1.00 81.62 90 GLN A C 1
ATOM 744 O O . GLN A 1 90 ? 10.796 7.022 10.019 1.00 81.62 90 GLN A O 1
ATOM 749 N N . LYS A 1 91 ? 8.727 6.686 10.801 1.00 83.31 91 LYS A N 1
ATOM 750 C CA . LYS A 1 91 ? 8.357 8.096 10.678 1.00 83.31 91 LYS A CA 1
ATOM 751 C C . LYS A 1 91 ? 9.120 8.975 11.661 1.00 83.31 91 LYS A C 1
ATOM 753 O O . LYS A 1 91 ? 9.496 10.084 11.275 1.00 83.31 91 LYS A O 1
ATOM 758 N N . LYS A 1 92 ? 9.381 8.473 12.870 1.00 87.00 92 LYS A N 1
ATOM 759 C CA . LYS A 1 92 ? 10.114 9.147 13.949 1.00 87.00 92 LYS A CA 1
ATOM 760 C C . LYS A 1 92 ? 11.476 9.670 13.490 1.00 87.00 92 LYS A C 1
ATOM 762 O O . LYS A 1 92 ? 11.840 10.782 13.852 1.00 87.00 92 LYS A O 1
ATOM 767 N N . LEU A 1 93 ? 12.159 8.930 12.615 1.00 84.25 93 LEU A N 1
ATOM 768 C CA . LEU A 1 93 ? 13.453 9.315 12.033 1.00 84.25 93 LEU A CA 1
ATOM 769 C C . LEU A 1 93 ? 13.393 10.578 11.152 1.00 84.25 93 LEU A C 1
ATOM 771 O O . LEU A 1 93 ? 14.411 11.222 10.929 1.00 84.25 93 LEU A O 1
ATOM 775 N N . SER A 1 94 ? 12.212 10.937 10.638 1.00 82.12 94 SER A N 1
ATOM 776 C CA . SER A 1 94 ? 12.029 12.014 9.649 1.00 82.12 94 SER A CA 1
ATOM 777 C C . SER A 1 94 ? 11.311 13.260 10.177 1.00 82.12 94 SER A C 1
ATOM 779 O O . SER A 1 94 ? 11.126 14.220 9.430 1.00 82.12 94 SER A O 1
ATOM 781 N N . VAL A 1 95 ? 10.838 13.256 11.429 1.00 86.38 95 VAL A N 1
ATOM 782 C CA . VAL A 1 95 ? 9.962 14.316 11.958 1.00 86.38 95 VAL A CA 1
ATOM 783 C C . VAL A 1 95 ? 10.517 14.973 13.222 1.00 86.38 95 VAL A C 1
ATOM 785 O O . VAL A 1 95 ? 11.214 14.357 14.019 1.00 86.38 95 VAL A O 1
ATOM 788 N N . LYS A 1 96 ? 10.167 16.249 13.425 1.00 85.44 96 LYS A N 1
ATOM 789 C CA . LYS A 1 96 ? 10.519 17.020 14.630 1.00 85.44 96 LYS A CA 1
ATOM 790 C C . LYS A 1 96 ? 9.812 16.469 15.879 1.00 85.44 96 LYS A C 1
ATOM 792 O O . LYS A 1 96 ? 8.697 15.957 15.779 1.00 85.44 96 LYS A O 1
ATOM 797 N N . LYS A 1 97 ? 10.406 16.681 17.061 1.00 85.12 97 LYS A N 1
ATOM 798 C CA . LYS A 1 97 ? 9.932 16.174 18.368 1.00 85.12 97 LYS A CA 1
ATOM 799 C C . LYS A 1 97 ? 8.443 16.430 18.648 1.00 85.12 97 LYS A C 1
ATOM 801 O O . LYS A 1 97 ? 7.703 15.479 18.849 1.00 85.12 97 LYS A O 1
ATOM 806 N N . ASN A 1 98 ? 7.968 17.671 18.522 1.00 83.38 98 ASN A N 1
ATOM 807 C CA . ASN A 1 98 ? 6.549 17.997 18.763 1.00 83.38 98 ASN A CA 1
ATOM 808 C C . ASN A 1 98 ? 5.594 17.247 17.816 1.00 83.38 98 ASN A C 1
ATOM 810 O O . ASN A 1 98 ? 4.438 16.972 18.140 1.00 83.38 98 ASN A O 1
ATOM 814 N N . THR A 1 99 ? 6.060 16.914 16.614 1.00 87.62 99 THR A N 1
ATOM 815 C CA . THR A 1 99 ? 5.285 16.130 15.654 1.00 87.62 99 THR A CA 1
ATOM 816 C C . THR A 1 99 ? 5.260 14.653 16.059 1.00 87.62 99 THR A C 1
ATOM 818 O O . THR A 1 99 ? 4.222 14.013 15.900 1.00 87.62 99 THR A O 1
ATOM 821 N N . ILE A 1 100 ? 6.351 14.126 16.630 1.00 90.69 100 ILE A N 1
ATOM 822 C CA . ILE A 1 100 ? 6.433 12.753 17.157 1.00 90.69 100 ILE A CA 1
ATOM 823 C C . ILE A 1 100 ? 5.350 12.522 18.215 1.00 90.69 100 ILE A C 1
ATOM 825 O O . ILE A 1 100 ? 4.623 11.539 18.106 1.00 90.69 100 ILE A O 1
ATOM 829 N N . ASP A 1 101 ? 5.160 13.446 19.159 1.00 89.69 101 ASP A N 1
ATOM 830 C CA . ASP A 1 101 ? 4.166 13.294 20.236 1.00 89.69 101 ASP A CA 1
ATOM 831 C C . ASP A 1 101 ? 2.724 13.205 19.702 1.00 89.69 101 ASP A C 1
ATOM 833 O O . ASP A 1 101 ? 1.906 12.400 20.165 1.00 89.69 101 ASP A O 1
ATOM 837 N N . ASN A 1 102 ? 2.414 13.979 18.655 1.00 89.50 102 ASN A N 1
ATOM 838 C CA . ASN A 1 102 ? 1.121 13.916 17.966 1.00 89.50 102 ASN A CA 1
ATOM 839 C C . ASN A 1 102 ? 0.910 12.557 17.270 1.00 89.50 102 ASN A C 1
ATOM 841 O O . ASN A 1 102 ? -0.188 11.985 17.311 1.00 89.50 102 ASN A O 1
ATOM 845 N N . PHE A 1 103 ? 1.957 12.029 16.629 1.00 90.31 103 PHE A N 1
ATOM 846 C CA . PHE A 1 103 ? 1.919 10.706 16.009 1.00 90.31 103 PHE A CA 1
ATOM 847 C C . PHE A 1 103 ? 1.773 9.600 17.059 1.00 90.31 103 PHE A C 1
ATOM 849 O O . PHE A 1 103 ? 0.887 8.760 16.912 1.00 90.31 103 PHE A O 1
ATOM 856 N N . GLN A 1 104 ? 2.563 9.638 18.134 1.00 93.50 104 GLN A N 1
ATOM 857 C CA . GLN A 1 104 ? 2.515 8.676 19.235 1.00 93.50 104 GLN A CA 1
ATOM 858 C C . GLN A 1 104 ? 1.115 8.606 19.845 1.00 93.50 104 GLN A C 1
ATOM 860 O O . GLN A 1 104 ? 0.558 7.521 19.992 1.00 93.50 104 GLN A O 1
ATOM 865 N N . SER A 1 105 ? 0.510 9.762 20.132 1.00 93.12 105 SER A N 1
ATOM 866 C CA . SER A 1 105 ? -0.857 9.828 20.662 1.00 93.12 105 SER A CA 1
ATOM 867 C C . SER A 1 105 ? -1.850 9.134 19.726 1.00 93.12 105 SER A C 1
ATOM 869 O O . SER A 1 105 ? -2.679 8.338 20.158 1.00 93.12 105 SER A O 1
ATOM 871 N N . THR A 1 106 ? -1.720 9.373 18.418 1.00 93.12 106 THR A N 1
ATOM 872 C CA . THR A 1 106 ? -2.580 8.749 17.402 1.00 93.12 106 THR A CA 1
ATOM 873 C C . THR A 1 106 ? -2.397 7.234 17.339 1.00 93.12 106 THR A C 1
ATOM 875 O O . THR A 1 106 ? -3.384 6.506 17.260 1.00 93.12 106 THR A O 1
ATOM 878 N N . VAL A 1 107 ? -1.152 6.755 17.382 1.00 93.81 107 VAL A N 1
ATOM 879 C CA . VAL A 1 107 ? -0.827 5.322 17.390 1.00 93.81 107 VAL A CA 1
ATOM 880 C C . VAL A 1 107 ? -1.393 4.653 18.634 1.00 93.81 107 VAL A C 1
A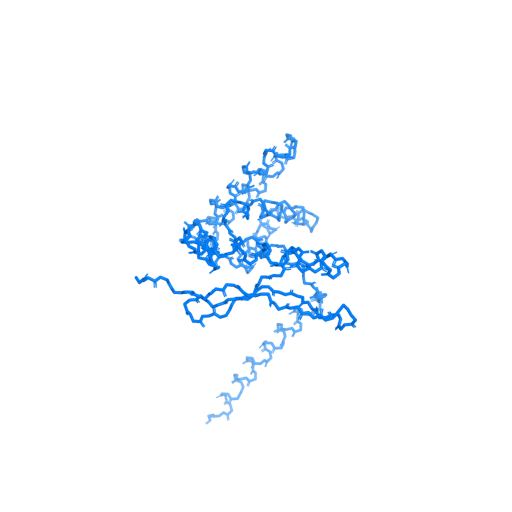TOM 882 O O . VAL A 1 107 ? -2.024 3.607 18.520 1.00 93.81 107 VAL A O 1
ATOM 885 N N . ASN A 1 108 ? -1.242 5.276 19.803 1.00 95.25 108 ASN A N 1
ATOM 886 C CA . ASN A 1 108 ? -1.761 4.749 21.061 1.00 95.25 108 ASN A CA 1
ATOM 887 C C . ASN A 1 108 ? -3.285 4.590 21.008 1.00 95.25 108 ASN A C 1
ATOM 889 O O . ASN A 1 108 ? -3.783 3.500 21.288 1.00 95.25 108 ASN A O 1
ATOM 893 N N . PHE A 1 109 ? -4.011 5.624 20.563 1.00 94.69 109 PHE A N 1
ATOM 894 C CA . PHE A 1 109 ? -5.465 5.548 20.388 1.00 94.69 109 PHE A CA 1
ATOM 895 C C . PHE A 1 109 ? -5.864 4.454 19.395 1.00 94.69 109 PHE A C 1
ATOM 897 O O . PHE A 1 109 ? -6.776 3.671 19.652 1.00 94.69 109 PHE A O 1
ATOM 904 N N . PHE A 1 110 ? -5.157 4.352 18.270 1.00 94.19 110 PHE A N 1
ATOM 905 C CA . PHE A 1 110 ? -5.450 3.347 17.254 1.00 94.19 110 PHE A CA 1
ATOM 906 C C . PHE A 1 110 ? -5.223 1.917 17.765 1.00 94.19 110 PHE A C 1
ATOM 908 O O . PHE A 1 110 ? -6.078 1.052 17.585 1.00 94.19 110 PHE A O 1
ATOM 915 N N . CYS A 1 111 ? -4.109 1.669 18.455 1.00 93.56 111 CYS A N 1
ATOM 916 C CA . CYS A 1 111 ? -3.793 0.375 19.054 1.00 93.56 111 CYS A CA 1
ATOM 917 C C . CYS A 1 111 ? -4.766 -0.000 20.181 1.00 93.56 111 CYS A C 1
ATOM 919 O O . CYS A 1 111 ? -5.126 -1.169 20.309 1.00 93.56 111 CYS A O 1
ATOM 921 N N . GLU A 1 112 ? -5.217 0.968 20.981 1.00 94.94 112 GLU A N 1
ATOM 922 C CA . GLU A 1 112 ? -6.247 0.753 22.001 1.00 94.94 112 GLU A CA 1
ATOM 923 C C . GLU A 1 112 ? -7.572 0.314 21.363 1.00 94.94 112 GLU A C 1
ATOM 925 O O . GLU A 1 112 ? -8.134 -0.716 21.738 1.00 94.94 112 GLU A O 1
ATOM 930 N N . ALA A 1 113 ? -8.022 1.029 20.332 1.00 94.62 113 ALA A N 1
ATOM 931 C CA . ALA A 1 113 ? -9.246 0.699 19.613 1.00 94.62 113 ALA A CA 1
ATOM 932 C C . ALA A 1 113 ? -9.179 -0.665 18.904 1.00 94.62 113 ALA A C 1
ATOM 934 O O . ALA A 1 113 ? -10.157 -1.409 18.922 1.00 94.62 113 ALA A O 1
ATOM 935 N N . ILE A 1 114 ? -8.023 -1.045 18.342 1.00 94.00 114 ILE A N 1
ATOM 936 C CA . ILE A 1 114 ? -7.806 -2.390 17.778 1.00 94.00 114 ILE A CA 1
ATOM 937 C C . ILE A 1 114 ? -8.053 -3.474 18.832 1.00 94.00 114 ILE A C 1
ATOM 939 O O . ILE A 1 114 ? -8.723 -4.465 18.540 1.00 94.00 114 ILE A O 1
ATOM 943 N N . ARG A 1 115 ? -7.533 -3.294 20.054 1.00 94.69 115 ARG A N 1
ATOM 944 C CA . ARG A 1 115 ? -7.725 -4.261 21.147 1.00 94.69 115 ARG A CA 1
ATOM 945 C C . ARG A 1 115 ? -9.189 -4.333 21.572 1.00 94.69 115 ARG A C 1
ATOM 947 O O . ARG A 1 115 ? -9.715 -5.430 21.728 1.00 94.69 115 ARG A O 1
ATOM 954 N N . LYS A 1 116 ? -9.867 -3.188 21.691 1.00 95.00 116 LYS A N 1
ATOM 955 C CA . LYS A 1 116 ? -11.292 -3.132 22.064 1.00 95.00 116 LYS A CA 1
ATOM 956 C C . LYS A 1 116 ? -12.205 -3.772 21.014 1.00 95.00 116 LYS A C 1
ATOM 958 O O . LYS A 1 116 ? -13.165 -4.446 21.372 1.00 95.00 116 LYS A O 1
ATOM 963 N N . LEU A 1 117 ? -11.867 -3.637 19.731 1.00 93.44 117 LEU A N 1
ATOM 964 C CA . LEU A 1 117 ? -12.582 -4.270 18.616 1.00 93.44 117 LEU A CA 1
ATOM 965 C C . LEU A 1 117 ? -12.141 -5.719 18.334 1.00 93.44 117 LEU A C 1
ATOM 967 O O . LEU A 1 117 ? -12.629 -6.318 17.380 1.00 93.44 117 LEU A O 1
ATOM 971 N N . LYS A 1 118 ? -11.243 -6.295 19.150 1.00 93.62 118 LYS A N 1
ATOM 972 C CA . LYS A 1 118 ? -10.716 -7.667 18.996 1.00 93.62 118 LYS A CA 1
ATOM 973 C C . LYS A 1 118 ? -10.038 -7.922 17.641 1.00 93.62 118 LYS A C 1
ATOM 975 O O . LYS A 1 118 ? -10.061 -9.028 17.106 1.00 93.62 118 LYS A O 1
ATOM 980 N N . PHE A 1 119 ? -9.409 -6.890 17.080 1.00 90.75 119 PHE A N 1
ATOM 981 C CA . PHE A 1 119 ? -8.584 -6.981 15.870 1.00 90.75 119 PHE A CA 1
ATOM 982 C C . PHE A 1 119 ? -7.091 -7.164 16.192 1.00 90.75 119 PHE A C 1
ATOM 984 O O . PHE A 1 119 ? -6.244 -7.078 15.308 1.00 90.75 119 PHE A O 1
ATOM 991 N N . ASP A 1 120 ? -6.741 -7.418 17.451 1.00 88.81 120 ASP A N 1
ATOM 992 C CA . ASP A 1 120 ? -5.368 -7.544 17.949 1.00 88.81 120 ASP A CA 1
ATOM 993 C C . ASP A 1 120 ? -4.592 -8.697 17.294 1.00 88.81 120 ASP A C 1
ATOM 995 O O . ASP A 1 120 ? -3.410 -8.551 16.975 1.00 88.81 120 ASP A O 1
ATOM 999 N N . LYS A 1 121 ? -5.268 -9.823 17.039 1.00 89.62 121 LYS A N 1
ATOM 1000 C CA . LYS A 1 121 ? -4.696 -10.991 16.349 1.00 89.62 121 LYS A CA 1
ATOM 1001 C C . LYS A 1 121 ? -4.808 -10.904 14.827 1.00 89.62 121 LYS A C 1
ATOM 1003 O O . LYS A 1 121 ? -4.340 -11.805 14.133 1.00 89.62 121 LYS A O 1
ATOM 1008 N N . MET A 1 122 ? -5.430 -9.850 14.295 1.00 87.56 122 MET A N 1
ATOM 1009 C CA . MET A 1 122 ? -5.639 -9.713 12.861 1.00 87.56 122 MET A CA 1
ATOM 1010 C C . MET A 1 122 ? -4.299 -9.519 12.156 1.00 87.56 122 MET A C 1
ATOM 1012 O O . MET A 1 122 ? -3.509 -8.630 12.491 1.00 87.56 122 MET A O 1
ATOM 1016 N N . ILE A 1 123 ? -4.060 -10.352 11.147 1.00 88.50 123 ILE A N 1
ATOM 1017 C CA . ILE A 1 123 ? -2.917 -10.189 10.260 1.00 88.50 123 ILE A CA 1
ATOM 1018 C C . ILE A 1 123 ? -3.170 -9.044 9.283 1.00 88.50 123 ILE A C 1
ATOM 1020 O O . ILE A 1 123 ? -4.278 -8.833 8.791 1.00 88.50 123 ILE A O 1
ATOM 1024 N N . VAL A 1 124 ? -2.099 -8.338 8.953 1.00 84.19 124 VAL A N 1
ATOM 1025 C CA . VAL A 1 124 ? -2.052 -7.233 7.986 1.00 84.19 124 VAL A CA 1
ATOM 1026 C C . VAL A 1 124 ? -2.672 -7.594 6.634 1.00 84.19 124 VAL A C 1
ATOM 1028 O O . VAL A 1 124 ? -3.311 -6.746 6.015 1.00 84.19 124 VAL A O 1
ATOM 1031 N N . ALA A 1 125 ? -2.539 -8.845 6.186 1.00 79.94 125 ALA A N 1
ATOM 1032 C CA . ALA A 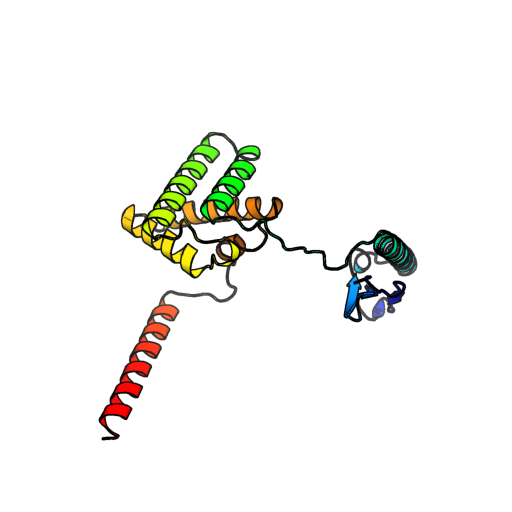1 125 ? -3.124 -9.317 4.930 1.00 79.94 125 ALA A CA 1
ATOM 1033 C C . ALA A 1 125 ? -4.664 -9.296 4.923 1.00 79.94 125 ALA A C 1
ATOM 1035 O O . ALA A 1 125 ? -5.255 -9.038 3.878 1.00 79.94 125 ALA A O 1
ATOM 1036 N N . ASN A 1 126 ? -5.290 -9.498 6.086 1.00 82.25 126 ASN A N 1
ATOM 1037 C CA . ASN A 1 126 ? -6.746 -9.515 6.260 1.00 82.25 126 ASN A CA 1
ATOM 1038 C C . ASN A 1 126 ? -7.285 -8.137 6.682 1.00 82.25 126 ASN A C 1
ATOM 1040 O O . ASN A 1 126 ? -8.479 -7.963 6.928 1.00 82.25 126 ASN A O 1
ATOM 1044 N N . PHE A 1 127 ? -6.407 -7.138 6.807 1.00 84.75 127 PHE A N 1
ATOM 1045 C CA . PHE A 1 127 ? -6.786 -5.806 7.242 1.00 84.75 127 PHE A CA 1
ATOM 1046 C C . PHE A 1 127 ? -7.306 -4.964 6.074 1.00 84.75 127 PHE A C 1
ATOM 1048 O O . PHE A 1 127 ? -6.559 -4.346 5.310 1.00 84.75 127 PHE A O 1
ATOM 1055 N N . GLU A 1 128 ? -8.627 -4.928 5.948 1.00 83.81 128 GLU A N 1
ATOM 1056 C CA . GLU A 1 128 ? -9.315 -4.157 4.925 1.00 83.81 128 GLU A CA 1
ATOM 1057 C C . GLU A 1 128 ? -9.688 -2.734 5.361 1.00 83.81 128 GLU A C 1
ATOM 1059 O O . GLU A 1 128 ? -9.674 -2.356 6.536 1.00 83.81 128 GLU A O 1
ATOM 1064 N N . ARG A 1 129 ? -10.107 -1.924 4.382 1.00 81.56 129 ARG A N 1
ATOM 1065 C CA . ARG A 1 129 ? -10.609 -0.561 4.609 1.00 81.56 129 ARG A CA 1
ATOM 1066 C C . ARG A 1 129 ? -11.800 -0.521 5.572 1.00 81.56 129 ARG A C 1
ATOM 1068 O O . ARG A 1 129 ? -11.938 0.458 6.305 1.00 81.56 129 ARG A O 1
ATOM 1075 N N . GLY A 1 130 ? -12.650 -1.551 5.558 1.00 85.75 130 GLY A N 1
ATOM 1076 C CA . GLY A 1 130 ? -13.792 -1.667 6.467 1.00 85.75 130 GLY A CA 1
ATOM 1077 C C . GLY A 1 130 ? -13.354 -1.644 7.931 1.00 85.75 130 GLY A C 1
ATOM 1078 O O . GLY A 1 130 ? -13.876 -0.845 8.706 1.00 85.75 130 GLY A O 1
ATOM 1079 N N . HIS A 1 131 ? -12.316 -2.411 8.274 1.00 89.06 131 HIS A N 1
ATOM 1080 C CA . HIS A 1 131 ? -11.744 -2.450 9.622 1.00 89.06 131 HIS A CA 1
ATOM 1081 C C . HIS A 1 131 ? -11.151 -1.098 10.023 1.00 89.06 131 HIS A C 1
ATOM 1083 O O . HIS A 1 131 ? -11.446 -0.586 11.100 1.00 89.06 131 HIS A O 1
ATOM 1089 N N . ALA A 1 132 ? -10.384 -0.463 9.130 1.00 88.94 132 ALA A N 1
ATOM 1090 C CA . ALA A 1 132 ? -9.829 0.866 9.384 1.00 88.94 132 ALA A CA 1
ATOM 1091 C C . ALA A 1 132 ? -10.917 1.922 9.645 1.00 88.94 132 ALA A C 1
ATOM 1093 O O . ALA A 1 132 ? -10.781 2.744 10.551 1.00 88.94 132 ALA A O 1
ATOM 1094 N N . LYS A 1 133 ? -12.010 1.889 8.870 1.00 90.38 133 LYS A N 1
ATOM 1095 C CA . LYS A 1 133 ? -13.160 2.775 9.077 1.00 90.38 133 LYS A CA 1
ATOM 1096 C C . LYS A 1 133 ? -13.843 2.480 10.413 1.00 90.38 133 LYS A C 1
ATOM 1098 O O . LYS A 1 133 ? -14.120 3.418 11.149 1.00 90.38 133 LYS A O 1
ATOM 1103 N N . ALA A 1 134 ? -14.069 1.209 10.742 1.00 91.75 134 ALA A N 1
ATOM 1104 C CA . ALA A 1 134 ? -14.683 0.810 12.006 1.00 91.75 134 ALA A CA 1
ATOM 1105 C C . ALA A 1 134 ? -13.878 1.309 13.218 1.00 91.75 134 ALA A C 1
ATOM 1107 O O . ALA A 1 134 ? -14.458 1.886 14.133 1.00 91.75 134 ALA A O 1
ATOM 1108 N N . ILE A 1 135 ? -12.546 1.180 13.182 1.00 93.56 135 ILE A N 1
ATOM 1109 C CA . ILE A 1 135 ? -11.649 1.683 14.234 1.00 93.56 135 ILE A CA 1
ATOM 1110 C C . ILE A 1 135 ? -11.762 3.206 14.387 1.00 93.56 135 ILE A C 1
ATOM 1112 O O . ILE A 1 135 ? -11.864 3.718 15.499 1.00 93.56 135 ILE A O 1
ATOM 1116 N N . LEU A 1 136 ? -11.755 3.949 13.278 1.00 91.94 136 LEU A N 1
ATOM 1117 C CA . LEU A 1 136 ? -11.820 5.410 13.319 1.00 91.94 136 LEU A CA 1
ATOM 1118 C C . LEU A 1 136 ? -13.190 5.939 13.759 1.00 91.94 136 LEU A C 1
ATOM 1120 O O . LEU A 1 136 ? -13.249 6.923 14.492 1.00 91.94 136 LEU A O 1
ATOM 1124 N N . GLU A 1 137 ? -14.281 5.298 13.341 1.00 93.12 137 GLU A N 1
ATOM 1125 C CA . GLU A 1 137 ? -15.632 5.635 13.805 1.00 93.12 137 GLU A CA 1
ATOM 1126 C C . GLU A 1 137 ? -15.814 5.299 15.290 1.00 93.12 137 GLU A 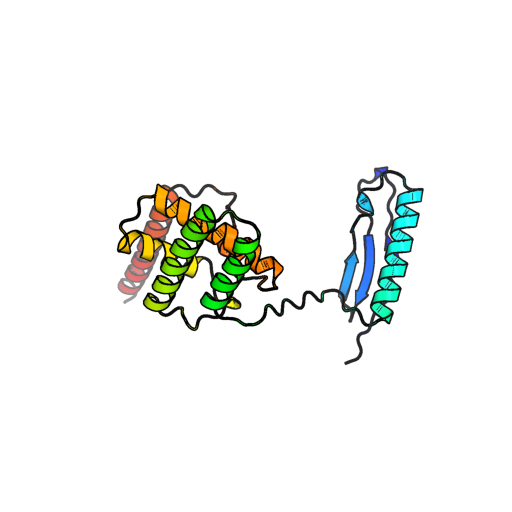C 1
ATOM 1128 O O . GLU A 1 137 ? -16.427 6.073 16.024 1.00 93.12 137 GLU A O 1
ATOM 1133 N N . TYR A 1 138 ? -15.233 4.187 15.751 1.00 95.31 138 TYR A N 1
ATOM 1134 C CA . TYR A 1 138 ? -15.188 3.840 17.169 1.00 95.31 138 TYR A CA 1
ATOM 1135 C C . TYR A 1 138 ? -14.478 4.931 17.984 1.00 95.31 138 TYR A C 1
ATOM 1137 O O . TYR A 1 138 ? -15.063 5.475 18.917 1.00 95.31 138 TYR A O 1
ATOM 1145 N N . LEU A 1 139 ? -13.273 5.337 17.567 1.00 94.31 139 LEU A N 1
ATOM 1146 C CA . LEU A 1 139 ? -12.515 6.406 18.227 1.00 94.31 139 LEU A CA 1
ATOM 1147 C C . LEU A 1 139 ? -13.234 7.754 18.197 1.00 94.31 139 LEU A C 1
ATOM 1149 O O . LEU A 1 139 ? -13.204 8.495 19.180 1.00 94.31 139 LEU A O 1
ATOM 1153 N N . LYS A 1 140 ? -13.905 8.072 17.083 1.00 94.62 140 LYS A N 1
ATOM 1154 C CA . LYS A 1 140 ? -14.685 9.303 16.956 1.00 94.62 140 LYS A CA 1
ATOM 1155 C C . LYS A 1 140 ? -15.781 9.380 18.015 1.00 94.62 140 LYS A C 1
ATOM 1157 O O . LYS A 1 140 ? -15.952 10.440 18.612 1.00 94.62 140 LYS A O 1
ATOM 1162 N N . LYS A 1 141 ? -16.491 8.271 18.242 1.00 94.38 141 LYS A N 1
ATOM 1163 C CA . LYS A 1 141 ? -17.540 8.168 19.264 1.00 94.38 141 LYS A CA 1
ATOM 1164 C C . LYS A 1 141 ? -16.955 8.178 20.674 1.00 94.38 141 LYS A C 1
ATOM 1166 O O . LYS A 1 141 ? -17.388 8.968 21.497 1.00 94.38 141 LYS A O 1
ATOM 1171 N N . GLU A 1 142 ? -15.945 7.354 20.938 1.00 94.44 142 GLU A N 1
ATOM 1172 C CA . GLU A 1 142 ? -15.364 7.201 22.276 1.00 94.44 142 GLU A CA 1
ATOM 1173 C C . GLU A 1 142 ? -14.718 8.491 22.803 1.00 94.44 142 GLU A C 1
ATOM 1175 O O . GLU A 1 142 ? -14.842 8.823 23.978 1.00 94.44 142 GLU A O 1
ATOM 1180 N N . LYS A 1 143 ? -14.023 9.234 21.937 1.00 92.06 143 LYS A N 1
ATOM 1181 C CA . LYS A 1 143 ? -13.302 10.459 22.310 1.00 92.06 143 LYS A CA 1
ATOM 1182 C C . LYS A 1 143 ? -14.060 11.740 21.950 1.00 92.06 143 LYS A C 1
ATOM 1184 O O . LYS A 1 143 ? -13.473 12.819 22.029 1.00 92.06 143 LYS A O 1
ATOM 1189 N N . ASN A 1 144 ? -15.318 11.634 21.508 1.00 93.62 144 ASN A N 1
ATOM 1190 C CA . ASN A 1 144 ? -16.137 12.756 21.034 1.00 93.62 144 ASN A CA 1
ATOM 1191 C C . ASN A 1 144 ? -15.396 13.661 20.031 1.00 93.62 144 ASN A C 1
ATOM 1193 O O . ASN A 1 144 ? -15.389 14.889 20.136 1.00 93.62 144 ASN A O 1
ATOM 1197 N N . TRP A 1 145 ? -14.711 13.060 19.054 1.00 93.69 145 TRP A N 1
ATOM 1198 C CA . TRP A 1 145 ? -13.922 13.833 18.101 1.00 93.69 145 TRP A CA 1
ATOM 1199 C C . TRP A 1 145 ? -14.802 14.622 17.139 1.00 93.69 145 TRP A C 1
ATOM 1201 O O . TRP A 1 145 ? -15.660 14.084 16.434 1.00 93.69 145 TRP A O 1
ATOM 1211 N N . THR A 1 146 ? -14.473 15.903 16.999 1.00 94.38 146 THR A N 1
ATOM 1212 C CA . THR A 1 146 ? -14.951 16.712 15.881 1.00 94.38 146 THR A CA 1
ATOM 1213 C C . THR A 1 146 ? -14.433 16.147 14.555 1.00 94.38 146 THR A C 1
ATOM 1215 O O . THR A 1 146 ? -13.397 15.475 14.492 1.00 94.38 146 THR A O 1
ATOM 1218 N N . ASN A 1 147 ? -15.104 16.480 13.450 1.00 91.69 147 ASN A N 1
ATOM 1219 C CA . ASN A 1 147 ? -14.644 16.093 12.111 1.00 91.69 147 ASN A CA 1
ATOM 1220 C C . ASN A 1 147 ? -13.213 16.586 11.815 1.00 91.69 147 ASN A C 1
ATOM 1222 O O . ASN A 1 147 ? -12.461 15.922 11.102 1.00 91.69 147 ASN A O 1
ATOM 1226 N N . LYS A 1 148 ? -12.806 17.720 12.405 1.00 92.56 148 LYS A N 1
ATOM 1227 C CA . LYS A 1 148 ? -11.439 18.247 12.307 1.00 92.56 148 LYS A CA 1
ATOM 1228 C C . LYS A 1 148 ? -10.424 17.301 12.959 1.00 92.56 148 LYS A C 1
ATOM 1230 O O . LYS A 1 148 ? -9.430 16.956 12.323 1.00 92.56 148 LYS A O 1
ATOM 1235 N N . ASN A 1 149 ? -10.696 16.834 14.180 1.00 90.88 149 ASN A N 1
ATOM 1236 C CA . ASN A 1 149 ? -9.818 15.896 14.887 1.00 90.88 149 ASN A CA 1
ATOM 1237 C C . ASN A 1 149 ? -9.767 14.533 14.194 1.00 90.88 149 ASN A C 1
ATOM 1239 O O . ASN A 1 149 ? -8.681 13.993 13.991 1.00 90.88 149 ASN A O 1
ATOM 1243 N N . TYR A 1 150 ? -10.916 14.025 13.745 1.00 92.25 150 TYR A N 1
ATOM 1244 C CA . TYR A 1 150 ? -10.986 12.799 12.949 1.00 92.25 150 TYR A CA 1
ATOM 1245 C C . TYR A 1 150 ? -10.053 12.862 11.728 1.00 92.25 150 TYR A C 1
ATOM 1247 O O . TYR A 1 150 ? -9.213 11.983 11.526 1.00 92.25 150 TYR A O 1
ATOM 1255 N N . ASN A 1 151 ? -10.146 13.939 10.940 1.00 91.50 151 ASN A N 1
ATOM 1256 C CA . ASN A 1 151 ? -9.320 14.120 9.748 1.00 91.50 151 ASN A CA 1
ATOM 1257 C C . ASN A 1 151 ? -7.831 14.293 10.083 1.00 91.50 151 ASN A C 1
ATOM 1259 O O . ASN A 1 151 ? -6.983 13.792 9.342 1.00 91.50 151 ASN A O 1
ATOM 1263 N N . LYS A 1 152 ? -7.508 14.948 11.207 1.00 91.69 152 LYS A N 1
ATOM 1264 C CA . LYS A 1 152 ? -6.133 15.087 11.710 1.00 91.69 152 LYS A CA 1
ATOM 1265 C C . LYS A 1 152 ? -5.512 13.713 11.995 1.00 91.69 152 LYS A C 1
ATOM 1267 O O . LYS A 1 152 ? -4.467 13.389 11.433 1.00 91.69 152 LYS A O 1
ATOM 1272 N N . HIS A 1 153 ? -6.181 12.878 12.791 1.00 91.19 153 HIS A N 1
ATOM 1273 C CA . HIS A 1 153 ? -5.695 11.536 13.130 1.00 91.19 153 HIS A CA 1
ATOM 1274 C C . HIS A 1 153 ? -5.647 10.602 11.912 1.00 91.19 153 HIS A C 1
ATOM 1276 O O . HIS A 1 153 ? -4.668 9.877 11.729 1.00 91.19 153 HIS A O 1
ATOM 1282 N N . LEU A 1 154 ? -6.637 10.678 11.015 1.00 90.81 154 LEU A N 1
ATOM 1283 C CA . LEU A 1 154 ? -6.607 9.961 9.738 1.00 90.81 154 LEU A CA 1
ATOM 1284 C C . LEU A 1 154 ? -5.392 10.363 8.884 1.00 90.81 154 LEU A C 1
ATOM 1286 O O . LEU A 1 154 ? -4.746 9.503 8.287 1.00 90.81 154 LEU A O 1
ATOM 1290 N N . GLY A 1 155 ? -5.057 11.655 8.833 1.00 89.12 155 GLY A N 1
ATOM 1291 C CA . GLY A 1 155 ? -3.875 12.158 8.130 1.00 89.12 155 GLY A CA 1
ATOM 1292 C C . GLY A 1 155 ? -2.568 11.591 8.687 1.00 89.12 155 GLY A C 1
ATOM 1293 O O . GLY A 1 155 ? -1.696 11.173 7.922 1.00 89.12 155 GLY A O 1
ATOM 1294 N N . TYR A 1 156 ? -2.451 11.496 10.012 1.00 90.06 156 TYR A N 1
ATOM 1295 C CA . TYR A 1 156 ? -1.289 10.882 10.651 1.00 90.06 156 TYR A CA 1
ATOM 1296 C C . TYR A 1 156 ? -1.178 9.385 10.352 1.00 90.06 156 TYR A C 1
ATOM 1298 O O . TYR A 1 156 ? -0.113 8.924 9.941 1.00 90.06 156 TYR A O 1
ATOM 1306 N N . LEU A 1 157 ? -2.276 8.632 10.451 1.00 88.75 157 LEU A N 1
ATOM 1307 C CA . LEU A 1 157 ? -2.281 7.200 10.130 1.00 88.75 157 LEU A CA 1
ATOM 1308 C C . LEU A 1 157 ? -1.929 6.930 8.662 1.00 88.75 157 LEU A C 1
ATOM 1310 O O . LEU A 1 157 ? -1.195 5.991 8.367 1.00 88.75 157 LEU A O 1
ATOM 1314 N N . ARG A 1 158 ? -2.384 7.782 7.736 1.00 86.88 158 ARG A N 1
ATOM 1315 C CA . ARG A 1 158 ? -1.987 7.732 6.318 1.00 86.88 158 ARG A CA 1
ATOM 1316 C C . ARG A 1 158 ? -0.484 7.911 6.122 1.00 86.88 158 ARG A C 1
ATOM 1318 O O . ARG A 1 158 ? 0.124 7.182 5.342 1.00 86.88 158 ARG A O 1
ATOM 1325 N N . SER A 1 159 ? 0.105 8.865 6.842 1.00 84.50 159 SER A N 1
ATOM 1326 C CA . SER A 1 159 ? 1.540 9.158 6.791 1.00 84.50 159 SER A CA 1
ATOM 1327 C C . SER A 1 159 ? 2.381 7.998 7.339 1.00 84.50 159 SER A C 1
ATOM 1329 O O . SER A 1 159 ? 3.355 7.595 6.703 1.00 84.50 159 SER A O 1
ATOM 1331 N N . ILE A 1 160 ? 1.951 7.398 8.456 1.00 84.25 160 ILE A N 1
ATOM 1332 C CA . ILE A 1 160 ? 2.536 6.168 9.020 1.00 84.25 160 ILE A CA 1
ATOM 1333 C C . ILE A 1 160 ? 2.415 5.009 8.024 1.00 84.25 160 ILE A C 1
ATOM 1335 O O . ILE A 1 160 ? 3.378 4.285 7.769 1.00 84.25 160 ILE A O 1
ATOM 1339 N N . GLY A 1 161 ? 1.239 4.869 7.409 1.00 72.62 161 GLY A N 1
ATOM 1340 C CA . GLY A 1 161 ? 0.958 3.829 6.431 1.00 72.62 161 GLY A CA 1
ATOM 1341 C C . GLY A 1 161 ? 1.840 3.864 5.194 1.00 72.62 161 GLY A C 1
ATOM 1342 O O . GLY A 1 161 ? 2.150 2.812 4.642 1.00 72.62 161 GLY A O 1
ATOM 1343 N N . SER A 1 162 ? 2.299 5.046 4.788 1.00 67.81 162 SER A N 1
ATOM 1344 C CA . SER A 1 162 ? 3.288 5.183 3.719 1.00 67.81 162 SER A CA 1
ATOM 1345 C C . SER A 1 162 ? 4.684 4.714 4.145 1.00 67.81 162 SER A C 1
ATOM 1347 O O . SER A 1 162 ? 5.367 4.091 3.338 1.00 67.81 162 SER A O 1
ATOM 1349 N N . GLY A 1 163 ? 5.093 4.940 5.399 1.00 59.28 163 GLY A N 1
ATOM 1350 C CA . GLY A 1 163 ? 6.380 4.467 5.929 1.00 59.28 163 GLY A CA 1
ATOM 1351 C C . GLY A 1 163 ? 6.459 2.941 6.043 1.00 59.28 163 GLY A C 1
ATOM 1352 O O . GLY A 1 163 ? 7.457 2.337 5.658 1.00 59.28 163 GLY A O 1
ATOM 1353 N N . ALA A 1 164 ? 5.369 2.291 6.465 1.00 57.38 164 ALA A N 1
ATOM 1354 C CA . ALA A 1 164 ? 5.301 0.829 6.574 1.00 57.38 164 ALA A CA 1
ATOM 1355 C C . ALA A 1 164 ? 5.477 0.095 5.225 1.00 57.38 164 ALA A C 1
ATOM 1357 O O . ALA A 1 164 ? 5.916 -1.055 5.199 1.00 57.38 164 ALA A O 1
ATOM 1358 N N . LYS A 1 165 ? 5.185 0.753 4.094 1.00 57.44 165 LYS A N 1
ATOM 1359 C CA . LYS A 1 165 ? 5.406 0.183 2.753 1.00 57.44 165 LYS A CA 1
ATOM 1360 C C . LYS A 1 165 ? 6.883 -0.026 2.436 1.00 57.44 165 LYS A C 1
ATOM 1362 O O . LYS A 1 165 ? 7.216 -0.995 1.762 1.00 57.44 165 LYS A O 1
ATOM 1367 N N . VAL A 1 166 ? 7.745 0.869 2.920 1.00 51.06 166 VAL A N 1
ATOM 1368 C CA . VAL A 1 166 ? 9.190 0.852 2.646 1.00 51.06 166 VAL A CA 1
ATOM 1369 C C . VAL A 1 166 ? 9.863 -0.340 3.337 1.00 51.06 166 VAL A C 1
ATOM 1371 O O . VAL A 1 166 ? 10.797 -0.913 2.792 1.00 51.06 166 VAL A O 1
ATOM 1374 N N . GLY A 1 167 ? 9.325 -0.792 4.477 1.00 52.62 167 GLY A N 1
ATOM 1375 C CA . GLY A 1 167 ? 9.810 -1.966 5.217 1.00 52.62 167 GLY A CA 1
ATOM 1376 C C . GLY A 1 167 ? 9.229 -3.316 4.782 1.00 52.62 167 GLY A C 1
ATOM 1377 O O . GLY A 1 167 ? 9.332 -4.285 5.528 1.00 52.62 167 GLY A O 1
ATOM 1378 N N . GLY A 1 168 ? 8.568 -3.395 3.622 1.00 53.12 168 GLY A N 1
ATOM 1379 C CA . GLY A 1 168 ? 8.058 -4.656 3.072 1.00 53.12 168 GLY A CA 1
ATOM 1380 C C . GLY A 1 168 ? 6.614 -5.025 3.443 1.00 53.12 168 GLY A C 1
ATOM 1381 O O . GLY A 1 168 ? 6.110 -6.027 2.944 1.00 53.12 168 GLY A O 1
ATOM 1382 N N . TYR A 1 169 ? 5.872 -4.224 4.219 1.00 56.72 169 TYR A N 1
ATOM 1383 C CA . TYR A 1 169 ? 4.462 -4.502 4.578 1.00 56.72 169 TYR A CA 1
ATOM 1384 C C . TYR A 1 169 ? 3.458 -4.069 3.487 1.00 56.72 169 TYR A C 1
ATOM 1386 O O . TYR A 1 169 ? 2.439 -3.425 3.742 1.00 56.72 169 TYR A O 1
ATOM 1394 N N . ALA A 1 170 ? 3.754 -4.422 2.235 1.00 45.16 170 ALA A N 1
ATOM 1395 C CA . ALA A 1 170 ? 3.289 -3.772 1.006 1.00 45.16 170 ALA A CA 1
ATOM 1396 C C . ALA A 1 170 ? 1.779 -3.852 0.659 1.00 45.16 170 ALA A C 1
ATOM 1398 O O . ALA A 1 170 ? 1.402 -3.412 -0.424 1.00 45.16 170 ALA A O 1
ATOM 1399 N N . LYS A 1 171 ? 0.899 -4.406 1.510 1.00 47.12 171 LYS A N 1
ATOM 1400 C CA . LYS A 1 171 ? -0.548 -4.523 1.203 1.00 47.12 171 LYS A CA 1
ATOM 1401 C C . LYS A 1 171 ? -1.512 -3.778 2.139 1.00 47.12 171 LYS A C 1
ATOM 1403 O O . LYS A 1 171 ? -2.583 -3.412 1.668 1.00 47.12 171 LYS A O 1
ATOM 1408 N N . SER A 1 172 ? -1.214 -3.530 3.418 1.00 50.16 172 SER A N 1
ATOM 1409 C CA . SER A 1 172 ? -2.317 -3.235 4.363 1.00 50.16 172 SER A CA 1
ATOM 1410 C C . SER A 1 172 ? -2.738 -1.773 4.478 1.00 50.16 172 SER A C 1
ATOM 1412 O O . SER A 1 172 ? -3.927 -1.492 4.626 1.00 50.16 172 SER A O 1
ATOM 1414 N N . LEU A 1 173 ? -1.809 -0.815 4.402 1.00 50.72 173 LEU A N 1
ATOM 1415 C CA . LEU A 1 173 ? -2.132 0.587 4.715 1.00 50.72 173 LEU A CA 1
ATOM 1416 C C . LEU A 1 173 ? -2.447 1.441 3.476 1.00 50.72 173 LEU A C 1
ATOM 1418 O O . LEU A 1 173 ? -2.864 2.592 3.603 1.00 50.72 173 LEU A O 1
ATOM 1422 N N . ASP A 1 174 ? -2.380 0.862 2.274 1.00 51.72 174 ASP A N 1
ATOM 1423 C CA . ASP A 1 174 ? -2.914 1.480 1.051 1.00 51.72 174 ASP A CA 1
ATOM 1424 C C . ASP A 1 174 ? -4.417 1.763 1.130 1.00 51.72 174 ASP A C 1
ATOM 1426 O O . ASP A 1 174 ? -4.917 2.737 0.560 1.00 51.72 174 ASP A O 1
ATOM 1430 N N . ASN A 1 175 ? -5.131 0.958 1.914 1.00 52.72 175 ASN A N 1
ATOM 1431 C CA . ASN A 1 175 ? -6.555 1.118 2.181 1.00 52.72 175 ASN A CA 1
ATOM 1432 C C . ASN A 1 175 ? -6.893 2.441 2.891 1.00 52.72 175 ASN A C 1
ATOM 1434 O O . ASN A 1 175 ? -8.018 2.927 2.757 1.00 52.72 175 ASN A O 1
ATOM 1438 N N . LEU A 1 176 ? -5.927 3.060 3.583 1.00 54.38 176 LEU A N 1
ATOM 1439 C CA . LEU A 1 176 ? -6.080 4.393 4.171 1.00 54.38 176 LEU A CA 1
ATOM 1440 C C . LEU A 1 176 ? -5.895 5.514 3.139 1.00 54.38 176 LEU A C 1
ATOM 1442 O O . LEU A 1 176 ? -6.470 6.590 3.308 1.00 54.38 176 LEU A O 1
ATOM 1446 N N . ASN A 1 177 ? -5.115 5.275 2.080 1.00 48.00 177 ASN A N 1
ATOM 1447 C CA . ASN A 1 177 ? -4.612 6.301 1.160 1.00 48.00 177 ASN A CA 1
ATOM 1448 C C . ASN A 1 177 ? -5.401 6.441 -0.152 1.00 48.00 177 ASN A C 1
ATOM 1450 O O . ASN A 1 177 ? -5.233 7.440 -0.851 1.00 48.00 177 ASN A O 1
ATOM 1454 N N . LYS A 1 178 ? -6.300 5.508 -0.489 1.00 49.03 178 LYS A N 1
ATOM 1455 C CA . LYS A 1 178 ? -7.136 5.631 -1.696 1.00 49.03 178 LYS A CA 1
ATOM 1456 C C . LYS A 1 178 ? -8.159 6.773 -1.554 1.00 49.03 178 LYS A C 1
ATOM 1458 O O . LYS A 1 178 ? -9.247 6.582 -1.007 1.00 49.03 178 LYS A O 1
ATOM 1463 N N . LYS A 1 179 ? -7.833 7.961 -2.086 1.00 41.25 179 LYS A N 1
ATOM 1464 C CA . LYS A 1 179 ? -8.836 8.954 -2.512 1.00 41.25 179 LYS A CA 1
ATOM 1465 C C . LYS A 1 179 ? -9.613 8.317 -3.665 1.00 41.25 179 LYS A C 1
ATOM 1467 O O . LYS A 1 179 ? -9.005 7.936 -4.660 1.00 41.25 179 LYS A O 1
ATOM 1472 N N . LYS A 1 180 ? -10.932 8.152 -3.548 1.00 42.41 180 LYS A N 1
ATOM 1473 C CA . LYS A 1 180 ? -11.721 7.801 -4.732 1.00 42.41 180 LYS A CA 1
ATOM 1474 C C . LYS A 1 180 ? -11.838 9.062 -5.590 1.00 42.41 180 LYS A C 1
ATOM 1476 O O . LYS A 1 180 ? -12.323 10.080 -5.105 1.00 42.41 180 LYS A O 1
ATOM 1481 N N . VAL A 1 181 ? -11.429 8.967 -6.852 1.00 39.03 181 VAL A N 1
ATOM 1482 C CA . VAL A 1 181 ? -12.228 9.556 -7.933 1.00 39.03 181 VAL A CA 1
ATOM 1483 C C . VAL A 1 181 ? -13.615 8.908 -7.818 1.00 39.03 181 VAL A C 1
ATOM 1485 O O . VAL A 1 181 ? -13.693 7.704 -7.575 1.00 39.03 181 VAL A O 1
ATOM 1488 N N . LEU A 1 182 ? -14.674 9.706 -7.926 1.00 35.72 182 LEU A N 1
ATOM 1489 C CA . LEU A 1 182 ? -16.051 9.501 -7.438 1.00 35.72 182 LEU A CA 1
ATOM 1490 C C . LEU A 1 182 ? -16.273 10.062 -6.032 1.00 35.72 182 LEU A C 1
ATOM 1492 O O . LEU A 1 182 ? -16.136 9.385 -5.011 1.00 35.72 182 LEU A O 1
ATOM 1496 N N . SER A 1 183 ? -16.653 11.336 -6.042 1.00 35.12 183 SER A N 1
ATOM 1497 C CA . SER A 1 183 ? -17.435 12.034 -5.030 1.00 35.12 183 SER A CA 1
ATOM 1498 C C . SER A 1 183 ? -18.498 11.120 -4.406 1.00 35.12 183 SER A C 1
ATOM 1500 O O . SER A 1 183 ? -19.524 10.812 -5.002 1.00 35.12 183 SER A O 1
ATOM 1502 N N . PHE A 1 184 ? -18.260 10.697 -3.167 1.00 29.55 184 PHE A N 1
ATOM 1503 C CA . PHE A 1 184 ? -19.308 10.175 -2.294 1.00 29.55 184 PHE A CA 1
ATOM 1504 C C . PHE A 1 184 ? -19.784 11.333 -1.424 1.00 29.55 184 PHE A C 1
ATOM 1506 O O . PHE A 1 184 ? -19.197 11.617 -0.379 1.00 29.55 184 PHE A O 1
ATOM 1513 N N . THR A 1 185 ? -20.817 12.037 -1.881 1.00 32.25 185 THR A N 1
ATOM 1514 C CA . THR A 1 185 ? -21.583 12.941 -1.021 1.00 32.25 185 THR A CA 1
ATOM 1515 C C . THR A 1 185 ? -22.462 12.118 -0.062 1.00 32.25 185 THR A C 1
ATOM 1517 O O . THR A 1 185 ? -22.812 10.971 -0.379 1.00 32.25 185 THR A O 1
ATOM 1520 N N . PRO A 1 186 ? -22.840 12.673 1.108 1.00 36.00 186 PRO A N 1
ATOM 1521 C CA . PRO A 1 186 ? -23.626 11.976 2.134 1.00 36.00 186 PRO A CA 1
ATOM 1522 C C . PRO A 1 186 ? -24.968 11.407 1.641 1.00 36.00 186 PRO A C 1
ATOM 1524 O O . PRO A 1 186 ? -25.430 10.404 2.180 1.00 36.00 186 PRO A O 1
ATOM 1527 N N . LEU A 1 187 ? -25.553 11.975 0.576 1.00 31.91 187 LEU A N 1
ATOM 1528 C CA . LEU A 1 187 ? -26.798 11.479 -0.028 1.00 31.91 187 LEU A CA 1
ATOM 1529 C C . LEU A 1 187 ? -26.683 10.044 -0.577 1.00 31.91 187 LEU A C 1
ATOM 1531 O O . LEU A 1 187 ? -27.650 9.288 -0.540 1.00 31.91 187 LEU A O 1
ATOM 1535 N N . SER A 1 188 ? -25.501 9.634 -1.046 1.00 39.56 188 SER A N 1
ATOM 1536 C CA . SER A 1 188 ? -25.318 8.331 -1.709 1.00 39.56 188 SER A CA 1
ATOM 1537 C C . SER A 1 188 ? -25.324 7.125 -0.756 1.00 39.56 188 SER A C 1
ATOM 1539 O O . SER A 1 188 ? -25.594 6.001 -1.185 1.00 39.56 188 SER A O 1
ATOM 1541 N N . CYS A 1 189 ? -25.050 7.337 0.536 1.00 35.50 189 CYS A N 1
ATOM 1542 C CA . CYS A 1 189 ? -25.070 6.273 1.543 1.00 35.50 189 CYS A CA 1
ATOM 1543 C C . CYS A 1 189 ? -26.497 5.972 2.016 1.00 35.50 189 CYS A C 1
ATOM 1545 O O . CYS A 1 189 ? -26.854 4.802 2.130 1.00 35.50 189 CYS A O 1
ATOM 1547 N N . ASN A 1 190 ? -27.320 7.006 2.217 1.00 37.25 190 ASN A N 1
ATOM 1548 C CA . ASN A 1 190 ? -28.712 6.831 2.638 1.00 37.25 190 ASN A CA 1
ATOM 1549 C C . ASN A 1 190 ? -29.552 6.180 1.536 1.00 37.25 190 ASN A C 1
ATOM 1551 O O . ASN A 1 190 ? -30.349 5.300 1.832 1.00 37.25 190 ASN A O 1
ATOM 1555 N N . LEU A 1 191 ? -29.307 6.518 0.264 1.00 37.97 191 LEU A N 1
ATOM 1556 C CA . LEU A 1 191 ? -30.028 5.907 -0.854 1.00 37.97 191 LEU A CA 1
ATOM 1557 C C . LEU A 1 191 ? -29.694 4.415 -1.017 1.00 37.97 191 LEU A C 1
ATOM 1559 O O . LEU A 1 191 ? -30.583 3.614 -1.274 1.00 37.97 191 LEU A O 1
ATOM 1563 N N . LYS A 1 192 ? -28.434 4.007 -0.800 1.00 42.81 192 LYS A N 1
ATOM 1564 C CA . LYS A 1 192 ? -28.054 2.583 -0.832 1.00 42.81 192 LYS A CA 1
ATOM 1565 C C . LYS A 1 192 ? -28.604 1.787 0.348 1.00 42.81 192 LYS A C 1
ATOM 1567 O O . LYS A 1 192 ? -28.978 0.638 0.146 1.00 42.81 192 LYS A O 1
ATOM 1572 N N . PHE A 1 193 ? -28.668 2.383 1.540 1.00 42.78 193 PHE A N 1
ATOM 1573 C CA . PHE A 1 193 ? -29.317 1.759 2.696 1.00 42.78 193 PHE A CA 1
ATOM 1574 C C . PHE A 1 193 ? -30.831 1.631 2.495 1.00 42.78 193 PHE A C 1
ATOM 1576 O O . PHE A 1 193 ? -31.383 0.578 2.793 1.00 42.78 193 PHE A O 1
ATOM 1583 N N . LEU A 1 194 ? -31.482 2.652 1.925 1.00 35.78 194 LEU A N 1
ATOM 1584 C CA . LEU A 1 194 ? -32.910 2.613 1.609 1.00 35.78 194 LEU A CA 1
ATOM 1585 C C . LEU A 1 194 ? -33.219 1.557 0.535 1.00 35.78 194 LEU A C 1
ATOM 1587 O O . LEU A 1 194 ? -34.161 0.794 0.688 1.00 35.78 194 LEU A O 1
ATOM 1591 N N . ILE A 1 195 ? -32.393 1.455 -0.514 1.00 45.41 195 ILE A N 1
ATOM 1592 C CA . ILE A 1 195 ? -32.549 0.438 -1.569 1.00 45.41 195 ILE A CA 1
ATOM 1593 C C . ILE A 1 195 ? -32.359 -0.980 -1.012 1.00 45.41 195 ILE A C 1
ATOM 1595 O O . ILE A 1 195 ? -33.117 -1.868 -1.382 1.00 45.41 195 ILE A O 1
ATOM 1599 N N . PHE A 1 196 ? -31.387 -1.202 -0.119 1.00 44.81 196 PHE A N 1
ATOM 1600 C CA . PHE A 1 196 ? -31.204 -2.511 0.521 1.00 44.81 196 PHE A CA 1
ATOM 1601 C C . PHE A 1 196 ? -32.385 -2.872 1.429 1.00 44.81 196 PHE A C 1
ATOM 1603 O O . PHE A 1 196 ? -32.933 -3.958 1.301 1.00 44.81 196 PHE A O 1
ATOM 1610 N N . ALA A 1 197 ? -32.842 -1.932 2.262 1.00 43.84 197 ALA A N 1
ATOM 1611 C CA . ALA A 1 197 ? -33.984 -2.152 3.149 1.00 43.84 197 ALA A CA 1
ATOM 1612 C C . ALA A 1 197 ? -35.289 -2.427 2.378 1.00 43.84 197 ALA A C 1
ATOM 1614 O O . ALA A 1 197 ? -36.093 -3.259 2.789 1.00 43.84 197 ALA A O 1
ATOM 1615 N N . LEU A 1 198 ? -35.497 -1.759 1.239 1.00 48.38 198 LEU A N 1
ATOM 1616 C CA . LEU A 1 198 ? -36.660 -1.997 0.380 1.00 48.38 198 LEU A CA 1
ATOM 1617 C C . LEU A 1 198 ? -36.582 -3.339 -0.354 1.00 48.38 198 LEU A C 1
ATOM 1619 O O . LEU A 1 198 ? -37.619 -3.948 -0.608 1.00 48.38 198 LEU A O 1
ATOM 1623 N N . LYS A 1 199 ? -35.374 -3.814 -0.673 1.00 57.66 199 LYS A N 1
ATOM 1624 C CA . LYS A 1 199 ? -35.172 -5.105 -1.333 1.00 57.66 199 LYS A CA 1
ATOM 1625 C C . LYS A 1 199 ? -35.440 -6.273 -0.380 1.00 57.66 199 LYS A C 1
ATOM 1627 O O . LYS A 1 199 ? -36.172 -7.184 -0.750 1.00 57.66 199 LYS A O 1
ATOM 1632 N N . ASP A 1 200 ? -34.967 -6.169 0.860 1.00 57.12 200 ASP A N 1
ATOM 1633 C CA . ASP A 1 200 ? -35.219 -7.174 1.898 1.00 57.12 200 ASP A CA 1
ATOM 1634 C C . ASP A 1 200 ? -36.716 -7.236 2.275 1.00 57.12 200 ASP A C 1
ATOM 1636 O O . ASP A 1 200 ? -37.272 -8.319 2.456 1.00 57.12 200 ASP A O 1
ATOM 1640 N N . SER A 1 201 ? -37.414 -6.089 2.307 1.00 61.50 201 SER A N 1
ATOM 1641 C CA . SER A 1 201 ? -38.874 -6.057 2.511 1.00 61.50 201 SER A CA 1
ATOM 1642 C C . SER A 1 201 ? -39.662 -6.641 1.336 1.00 61.50 201 SER A C 1
ATOM 1644 O O . SER A 1 201 ? -40.675 -7.302 1.557 1.00 61.50 201 SER A O 1
ATOM 1646 N N . ALA A 1 202 ? -39.227 -6.422 0.092 1.00 62.06 202 ALA A N 1
ATOM 1647 C CA . ALA A 1 202 ? -39.894 -6.984 -1.082 1.00 62.06 202 ALA A CA 1
ATOM 1648 C C . ALA A 1 202 ? -39.749 -8.514 -1.140 1.00 62.06 202 ALA A C 1
ATOM 1650 O O . ALA A 1 202 ? -40.720 -9.212 -1.425 1.00 62.06 202 ALA A O 1
ATOM 1651 N N . GLU A 1 203 ? -38.570 -9.043 -0.806 1.00 72.81 203 GLU A N 1
ATOM 1652 C CA . GLU A 1 203 ? -38.325 -10.488 -0.737 1.00 72.81 203 GLU A CA 1
ATOM 1653 C C . GLU A 1 203 ? -39.130 -11.149 0.398 1.00 72.81 203 GLU A C 1
ATOM 1655 O O . GLU A 1 203 ? -39.703 -12.223 0.203 1.00 72.81 203 GLU A O 1
ATOM 1660 N N . ALA A 1 204 ? -39.280 -10.474 1.544 1.00 63.41 204 ALA A N 1
ATOM 1661 C CA . ALA A 1 204 ? -40.137 -10.935 2.638 1.00 63.41 204 ALA A CA 1
ATOM 1662 C C . ALA A 1 204 ? -41.634 -10.945 2.268 1.00 63.41 204 ALA A C 1
ATOM 1664 O O . ALA A 1 204 ? -42.361 -11.860 2.660 1.00 63.41 204 ALA A O 1
ATOM 1665 N N . LEU A 1 205 ? -42.097 -9.961 1.487 1.00 53.09 205 LEU A N 1
ATOM 1666 C CA . LEU A 1 205 ? -43.490 -9.875 1.040 1.00 53.09 205 LEU A CA 1
ATOM 1667 C C . LEU A 1 205 ? -43.831 -10.967 0.011 1.00 53.09 205 LEU A C 1
ATOM 1669 O O . LEU A 1 205 ? -44.897 -11.571 0.083 1.00 53.09 205 LEU A O 1
ATOM 1673 N N . VAL A 1 206 ? -42.907 -11.268 -0.908 1.00 71.44 206 VAL A N 1
ATOM 1674 C CA . VAL A 1 206 ? -43.059 -12.354 -1.893 1.00 71.44 206 VAL A CA 1
ATOM 1675 C C . VAL A 1 206 ? -43.136 -13.720 -1.201 1.00 71.44 206 VAL A C 1
ATOM 1677 O O . VAL A 1 206 ? -43.960 -14.551 -1.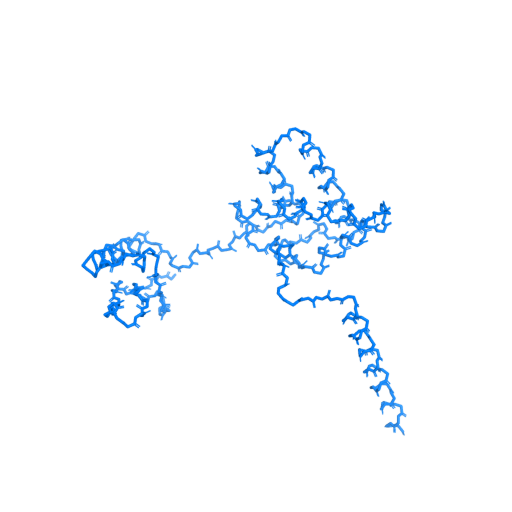576 1.00 71.44 206 VAL A O 1
ATOM 1680 N N . LEU A 1 207 ? -42.351 -13.939 -0.144 1.00 67.62 207 LEU A N 1
ATOM 1681 C CA . LEU A 1 207 ? -42.402 -15.153 0.681 1.00 67.62 207 LEU A CA 1
ATOM 1682 C C . LEU A 1 207 ? -43.721 -15.319 1.453 1.00 67.62 207 LEU A C 1
ATOM 1684 O O . LEU A 1 207 ? -44.153 -16.446 1.687 1.00 67.62 207 LEU A O 1
ATOM 1688 N N . LEU A 1 208 ? -44.362 -14.213 1.837 1.00 58.97 208 LEU A N 1
ATOM 1689 C CA . LEU A 1 208 ? -45.656 -14.205 2.528 1.00 58.97 208 LEU A CA 1
ATOM 1690 C C . LEU A 1 208 ? -46.840 -14.452 1.584 1.00 58.97 208 LEU A C 1
ATOM 1692 O O . LEU A 1 208 ? -47.817 -15.060 2.003 1.00 58.97 208 LEU A O 1
ATOM 1696 N N . LEU A 1 209 ? -46.739 -14.010 0.328 1.00 60.53 209 LEU A N 1
ATOM 1697 C CA . LEU A 1 209 ? -47.778 -14.175 -0.698 1.00 60.53 209 LEU A CA 1
ATOM 1698 C C . LEU A 1 209 ? -47.686 -15.505 -1.469 1.00 60.53 209 LEU A C 1
ATOM 1700 O O . LEU A 1 209 ? -48.576 -15.811 -2.255 1.00 60.53 209 LEU A O 1
ATOM 1704 N N . SER A 1 210 ? -46.617 -16.281 -1.264 1.00 69.31 210 SER A N 1
ATOM 1705 C CA . SER A 1 210 ? -46.382 -17.579 -1.922 1.00 69.31 210 SER A CA 1
ATOM 1706 C C . SER A 1 210 ? -46.780 -18.789 -1.055 1.00 69.31 210 SER A C 1
ATOM 1708 O O . SER A 1 210 ? -46.328 -19.904 -1.317 1.00 69.31 210 SER A O 1
ATOM 1710 N N . LYS A 1 211 ? -47.580 -18.572 -0.004 1.00 52.75 211 LYS A N 1
ATOM 1711 C CA . LYS A 1 211 ? -48.232 -19.607 0.815 1.00 52.75 211 LYS A CA 1
ATOM 1712 C C . LYS A 1 211 ? -49.735 -19.548 0.606 1.00 52.75 211 LYS A C 1
ATOM 1714 O O . LYS A 1 211 ? -50.343 -20.637 0.629 1.00 52.75 211 LYS A O 1
#

Secondary structure (DSSP, 8-state):
----BPPPEEE---GGG-PPPEEEEEETTEEEEE-TTGGG--SHHHHHHHHHHHHHHHHHHHHTT--TT---------BHHHHHHHHHHHHHTTS-HHHHHHHHHHHHHHHHHHHHTT-TT-BGGG--HHHHHHHHHHHHHHTT--HHHHHHHHHHHHHHHHHHHHTT-TTSTHHHH-PPSS---THHHHHHHHHHHHHHHHHHHHHHHT-

pLDDT: mean 78.57, std 19.07, range [29.55, 96.62]

Sequence (211 aa):
MKNSWTIPKVKSYPLETEKEWYVWFRFNGVLKFVKTGINKIPNYSERLEEANLLAEVLKERLEKGWVPDNSTKIGKSCRVIEAVSYGFEQKKLSVKKNTIDNFQSTVNFFCEAIRKLKFDKMIVANFERGHAKAILEYLKKEKNWTNKNYNKHLGYLRSIGSGAKVGGYAKSLDNLNKKKVLSFTPLSCNLKFLIFALKDSAEALVLLLSK

Organism: NCBI:txid2675057

Radius of gyration: 25.24 Å; chains: 1; bounding box: 71×45×58 Å